Protein AF-0000000065938952 (afdb_homodimer)

InterPro domains:
  IPR002496 Phosphoribosyl-AMP cyclohydrolase domain [PF01502] (43-116)
  IPR026660 Phosphoribosyl-AMP cyclohydrolase [MF_01021] (17-120)
  IPR038019 Phosphoribosyl-AMP cyclohydrolase domain superfamily [G3DSA:3.10.20.810] (9-107)
  IPR038019 Phosphoribosyl-AMP cyclohydrolase domain superfamily [SSF141734] (21-124)

Secondary structure (DSSP, 8-state):
--SSPPP--HHHHHH-SB------TTS-EEEEEEETTT--EEEEEEE-HHHHHHHHHHSB-EEEETTTTEEEETTTTTS--EEEEEEEE-TTSSEEEEEEEE-S-SSTTS-S-S--EEEETTEEEESS---/--SSPPP--HHHHHH-SB------TTS-EEEEEEETTT--EEEEEEE-HHHHHHHHHHSB-EEEETTTTEEEETTTTTS--EEEEEEEE-TTSSEEEEEEEE-S-SSTTS-S-S--EEEETTEEEESS---

Organism: Hyphomonas neptunium (strain ATCC 15444) (NCBI:txid228405)

Radius of gyration: 17.46 Å; Cα contacts (8 Å, |Δi|>4): 623; chains: 2; bounding box: 46×44×43 Å

Sequence (262 aa):
MTPFPPPLSGSAQDETPELRPRFDENGLIAAIAQDAGTGEVLMLAWMNAEALQKTIETGRATYWSRSRGALWVKGETSGHTQEVIELRVDCDQDAVLLKVRQTGGACHTHRESCFYRRIEGGVLSFTGKADMTPFPPPLSGSAQDETPELRPRFDENGLIAAIAQDAGTGEVLMLAWMNAEALQKTIETGRATYWSRSRGALWVKGETSGHTQEVIELRVDCDQDAVLLKVRQTGGACHTHRESCFYRRIEGGVLSFTGKAD

Foldseek 3Di:
DQPADAFDDDQCLLDPPGQHADADPVQKAKEWEAAQPPRHTADIAIAHSVQVVCCVVPQWRWGADPVVRDIDGQCPPVVFTWGFPDKAAHRNRRYIYTHTHTRFARDPVRHNHPPQWDDDPPDTDGNDPDD/DQPADAFDDDQCLQDPPGQHADADPVQKAKEWEAAQPPRHTADIAIAHRVQVVCCVVPQWRWGADPVVRDIDGQCPPVVFTWGFPDKAAHRNRRYIYTHTHTDFARDPVRHNHPPQWDDDPPDTDGNDDDD

pLDDT: mean 95.34, std 9.74, range [28.83, 98.94]

Solvent-accessible surface area (backbone atoms only — not comparable to full-atom values): 13662 Å² total; per-residue (Å²): 132,67,96,51,56,76,54,69,60,71,68,58,34,51,64,47,47,59,52,28,60,38,53,46,100,85,44,36,26,45,34,37,36,23,34,60,86,80,36,47,65,26,47,76,48,36,20,30,60,66,23,50,50,47,22,64,73,69,34,39,45,32,27,37,36,78,93,77,70,37,80,38,53,48,25,73,84,81,64,31,28,32,39,47,77,43,43,27,31,28,43,72,24,50,37,34,39,34,28,19,52,68,35,72,29,65,20,95,86,57,37,63,31,24,54,43,27,32,55,57,80,63,36,41,44,69,68,64,78,75,127,130,67,96,51,56,76,54,69,60,72,70,57,34,53,65,47,48,58,52,28,60,38,52,48,98,85,45,35,26,46,33,36,36,26,35,60,85,82,36,48,64,25,48,76,50,35,20,31,60,67,23,49,51,48,21,64,73,69,34,38,45,33,27,38,36,78,91,76,70,38,80,39,54,48,25,73,85,81,62,30,28,33,40,47,78,44,42,25,31,27,44,74,24,48,36,34,39,34,28,20,52,67,35,73,30,66,20,95,86,56,36,63,32,25,52,42,26,34,54,56,80,63,36,42,44,69,69,65,80,77,124

Structure (mmCIF, N/CA/C/O backbone):
data_AF-0000000065938952-model_v1
#
loop_
_entity.id
_entity.type
_entity.pdbx_description
1 polymer 'Phosphoribosyl-AMP cyclohydrolase'
#
loop_
_atom_site.group_PDB
_atom_site.id
_atom_site.type_symbol
_atom_site.label_atom_id
_atom_site.label_alt_id
_atom_site.label_comp_id
_atom_site.label_asym_id
_atom_site.label_entity_id
_atom_site.label_seq_id
_atom_site.pdbx_PDB_ins_code
_atom_site.Cartn_x
_atom_site.Cartn_y
_atom_site.Cartn_z
_atom_site.occupancy
_atom_site.B_iso_or_equiv
_atom_site.auth_seq_id
_atom_site.auth_comp_id
_atom_site.auth_asym_id
_atom_site.auth_atom_id
_atom_site.pdbx_PDB_model_num
ATOM 1 N N . MET A 1 1 ? 5.105 -24.422 6.926 1 58.41 1 MET A N 1
ATOM 2 C CA . MET A 1 1 ? 6.348 -23.938 6.324 1 58.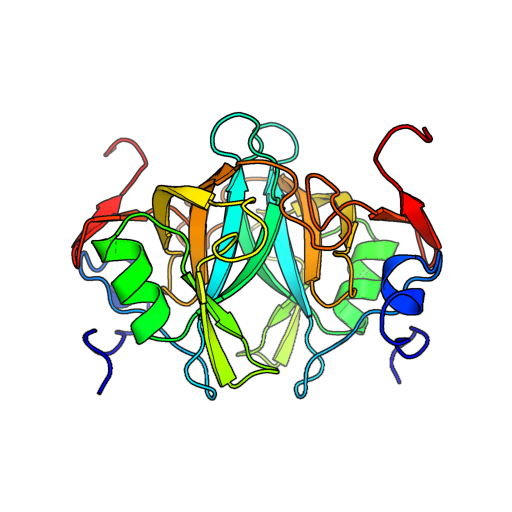41 1 MET A CA 1
ATOM 3 C C . MET A 1 1 ? 6.059 -23.109 5.082 1 58.41 1 MET A C 1
ATOM 5 O O . MET A 1 1 ? 5.105 -23.375 4.352 1 58.41 1 MET A O 1
ATOM 9 N N . THR A 1 2 ? 6.66 -21.828 4.988 1 71.19 2 THR A N 1
ATOM 10 C CA . THR A 1 2 ? 6.453 -21.031 3.783 1 71.19 2 THR A CA 1
ATOM 11 C C . THR A 1 2 ? 7.051 -21.719 2.564 1 71.19 2 THR A C 1
ATOM 13 O O . THR A 1 2 ? 8.102 -22.359 2.658 1 71.19 2 THR A O 1
ATOM 16 N N . PRO A 1 3 ? 6.344 -21.766 1.488 1 89.88 3 PRO A N 1
ATOM 17 C CA . PRO A 1 3 ? 6.875 -22.359 0.259 1 89.88 3 PRO A CA 1
ATOM 18 C C . PRO A 1 3 ? 8.008 -21.547 -0.352 1 89.88 3 PRO A C 1
ATOM 20 O O . PRO A 1 3 ? 8.57 -21.922 -1.382 1 89.88 3 PRO A O 1
ATOM 23 N N . PHE A 1 4 ? 8.453 -20.422 0.301 1 96.44 4 PHE A N 1
ATOM 24 C CA . PHE A 1 4 ? 9.453 -19.516 -0.252 1 96.44 4 PHE A CA 1
ATOM 25 C C . PHE A 1 4 ? 10.773 -19.641 0.505 1 96.44 4 PHE A C 1
ATOM 27 O O . PHE A 1 4 ? 10.773 -19.828 1.724 1 96.44 4 PHE A O 1
ATOM 34 N N . PRO A 1 5 ? 11.891 -19.531 -0.276 1 97.69 5 PRO A N 1
ATOM 35 C CA . PRO A 1 5 ? 13.156 -19.453 0.455 1 97.69 5 PRO A CA 1
ATOM 36 C C . PRO A 1 5 ? 13.242 -18.234 1.354 1 97.69 5 PRO A C 1
ATOM 38 O O . PRO A 1 5 ? 12.555 -17.234 1.116 1 97.69 5 PRO A O 1
ATOM 41 N N . PRO A 1 6 ? 14.055 -18.281 2.436 1 97.25 6 PRO A N 1
ATOM 42 C CA . PRO A 1 6 ? 14.164 -17.141 3.342 1 97.25 6 PRO A CA 1
ATOM 43 C C . PRO A 1 6 ? 14.797 -15.914 2.672 1 97.25 6 PRO A C 1
ATOM 45 O O . PRO A 1 6 ? 15.578 -16.062 1.73 1 97.25 6 PRO A O 1
ATOM 48 N N . PRO A 1 7 ? 14.453 -14.766 3.152 1 98.06 7 PRO A N 1
ATOM 49 C CA . PRO A 1 7 ? 15.031 -13.539 2.586 1 98.06 7 PRO A CA 1
ATOM 50 C C . PRO A 1 7 ? 16.547 -13.477 2.75 1 98.06 7 PRO A C 1
ATOM 52 O O . PRO A 1 7 ? 17.094 -14.047 3.697 1 98.06 7 PRO A O 1
ATOM 55 N N . LEU A 1 8 ? 17.109 -12.742 1.786 1 97.94 8 LEU A N 1
ATOM 56 C CA . LEU A 1 8 ? 18.5 -12.336 1.928 1 97.94 8 LEU A CA 1
ATOM 57 C C . LEU A 1 8 ? 18.594 -10.984 2.629 1 97.94 8 LEU A C 1
ATOM 59 O O . LEU A 1 8 ? 17.656 -10.555 3.299 1 97.94 8 LEU A O 1
ATOM 63 N N . SER A 1 9 ? 19.781 -10.367 2.541 1 94.81 9 SER A N 1
ATOM 64 C CA . SER A 1 9 ? 19.938 -9.07 3.182 1 94.81 9 SER A CA 1
ATOM 65 C C . SER A 1 9 ? 20.562 -8.055 2.227 1 94.81 9 SER A C 1
ATOM 67 O O . SER A 1 9 ? 21.266 -8.43 1.29 1 94.81 9 SER A O 1
ATOM 69 N N . GLY A 1 10 ? 20.203 -6.805 2.465 1 93.94 10 GLY A N 1
ATOM 70 C CA . GLY A 1 10 ? 20.844 -5.711 1.747 1 93.94 10 GLY A CA 1
ATOM 71 C C . GLY A 1 10 ? 20.656 -5.801 0.244 1 93.94 10 GLY A C 1
ATOM 72 O O . GLY A 1 10 ? 19.562 -6.102 -0.24 1 93.94 10 GLY A O 1
ATOM 73 N N . SER A 1 11 ? 21.734 -5.48 -0.416 1 96.12 11 SER A N 1
ATOM 74 C CA . SER A 1 11 ? 21.703 -5.379 -1.871 1 96.12 11 SER A CA 1
ATOM 75 C C . SER A 1 11 ? 21.438 -6.734 -2.514 1 96.12 11 SER A C 1
ATOM 77 O O . SER A 1 11 ? 20.891 -6.812 -3.609 1 96.12 11 SER A O 1
ATOM 79 N N . ALA A 1 12 ? 21.828 -7.855 -1.841 1 97.94 12 ALA A N 1
ATOM 80 C CA . ALA A 1 12 ? 21.531 -9.188 -2.367 1 97.94 12 ALA A CA 1
ATOM 81 C C . ALA A 1 12 ? 20.016 -9.406 -2.48 1 97.94 12 ALA A C 1
ATOM 83 O O . ALA A 1 12 ? 19.547 -10.016 -3.441 1 97.94 12 ALA A O 1
ATOM 84 N N . GLN A 1 13 ? 19.266 -8.938 -1.554 1 98.12 13 GLN A N 1
ATOM 85 C CA . GLN A 1 13 ? 17.812 -9.016 -1.565 1 98.12 13 GLN A CA 1
ATOM 86 C C . GLN A 1 13 ? 17.219 -8.133 -2.656 1 98.12 13 GLN A C 1
ATOM 88 O O . GLN A 1 13 ? 16.266 -8.523 -3.332 1 98.12 13 GLN A O 1
ATOM 93 N N . ASP A 1 14 ? 17.828 -6.953 -2.906 1 97.69 14 ASP A N 1
ATOM 94 C CA . ASP A 1 14 ? 17.344 -5.965 -3.871 1 97.69 14 ASP A 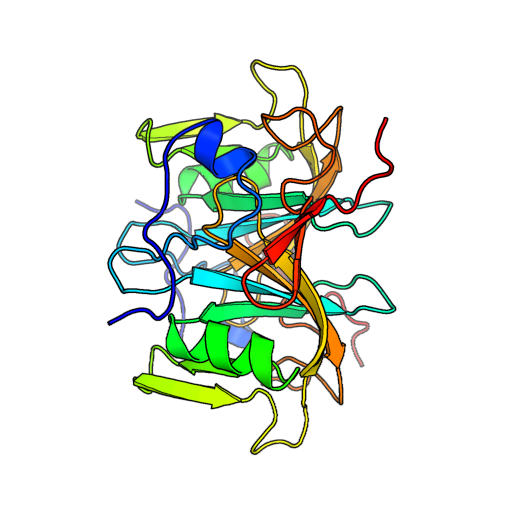CA 1
ATOM 95 C C . ASP A 1 14 ? 17.5 -6.48 -5.301 1 97.69 14 ASP A C 1
ATOM 97 O O . ASP A 1 14 ? 16.812 -6.004 -6.211 1 97.69 14 ASP A O 1
ATOM 101 N N . GLU A 1 15 ? 18.453 -7.457 -5.449 1 97.5 15 GLU A N 1
ATOM 102 C CA . GLU A 1 15 ? 18.844 -7.766 -6.82 1 97.5 15 GLU A CA 1
ATOM 103 C C . GLU A 1 15 ? 18.562 -9.227 -7.164 1 97.5 15 GLU A C 1
ATOM 105 O O . GLU A 1 15 ? 18.594 -9.609 -8.336 1 97.5 15 GLU A O 1
ATOM 110 N N . THR A 1 16 ? 18.312 -10.055 -6.125 1 97.94 16 THR A N 1
ATOM 111 C CA . THR A 1 16 ? 18.141 -11.477 -6.363 1 97.94 16 THR A CA 1
ATOM 112 C C . THR A 1 16 ? 17 -11.727 -7.348 1 97.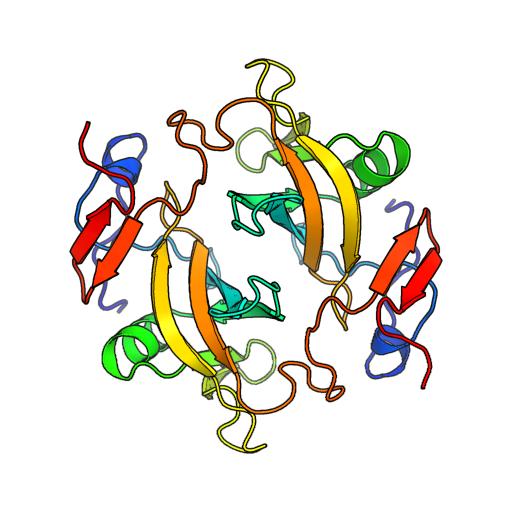94 16 THR A C 1
ATOM 114 O O . THR A 1 16 ? 15.969 -11.047 -7.297 1 97.94 16 THR A O 1
ATOM 117 N N . PRO A 1 17 ? 17.125 -12.719 -8.234 1 97.56 17 PRO A N 1
ATOM 118 C CA . PRO A 1 17 ? 16.047 -13.078 -9.148 1 97.56 17 PRO A CA 1
ATOM 119 C C . PRO A 1 17 ? 15.039 -14.039 -8.523 1 97.56 17 PRO A C 1
ATOM 121 O O . PRO A 1 17 ? 14.078 -14.445 -9.18 1 97.56 17 PRO A O 1
ATOM 124 N N . GLU A 1 18 ? 15.281 -14.391 -7.258 1 98.19 18 GLU A N 1
ATOM 125 C CA . GLU A 1 18 ? 14.398 -15.32 -6.57 1 98.19 18 GLU A CA 1
ATOM 126 C C . GLU A 1 18 ? 13.359 -14.586 -5.73 1 98.19 18 GLU A C 1
ATOM 128 O O . GLU A 1 18 ? 13.672 -13.578 -5.09 1 98.19 18 GLU A O 1
ATOM 133 N N . LEU A 1 19 ? 12.203 -15.094 -5.812 1 98.62 19 LEU A N 1
ATOM 134 C CA . LEU A 1 19 ? 11.18 -14.586 -4.902 1 98.62 19 LEU A CA 1
ATOM 135 C C . LEU A 1 19 ? 11.422 -15.078 -3.48 1 98.62 19 LEU A C 1
ATOM 137 O O . LEU A 1 19 ? 11.266 -16.266 -3.195 1 98.62 19 LEU A O 1
ATOM 141 N N . ARG A 1 20 ? 11.859 -14.172 -2.617 1 98.62 20 ARG A N 1
ATOM 142 C CA . ARG A 1 20 ? 12.164 -14.398 -1.209 1 98.62 20 ARG A CA 1
ATOM 143 C C . ARG A 1 20 ? 11.438 -13.398 -0.318 1 98.62 20 ARG A C 1
ATOM 145 O O . ARG A 1 20 ? 12.078 -12.586 0.354 1 98.62 20 ARG A O 1
ATOM 152 N N . PRO A 1 21 ? 10.125 -13.523 -0.296 1 98.69 21 PRO A N 1
ATOM 153 C CA . PRO A 1 21 ? 9.352 -12.484 0.395 1 98.69 21 PRO A CA 1
ATOM 154 C C . PRO A 1 21 ? 9.664 -12.406 1.887 1 98.69 21 PRO A C 1
ATOM 156 O O . PRO A 1 21 ? 9.906 -13.438 2.523 1 98.69 21 PRO A O 1
ATOM 159 N N . ARG A 1 22 ? 9.719 -11.203 2.348 1 98.19 22 ARG A N 1
ATOM 160 C CA . ARG A 1 22 ? 9.867 -10.938 3.775 1 98.19 22 ARG A CA 1
ATOM 161 C C . ARG A 1 22 ? 8.508 -10.734 4.438 1 98.19 22 ARG A C 1
ATOM 163 O O . ARG A 1 22 ? 7.879 -9.688 4.266 1 98.19 22 ARG A O 1
ATOM 170 N N . PHE A 1 23 ? 8.07 -11.734 5.168 1 97.94 23 PHE A N 1
ATOM 171 C CA . PHE A 1 23 ? 6.844 -11.625 5.953 1 97.94 23 PHE A CA 1
ATOM 172 C C . PHE A 1 23 ? 7.129 -11.023 7.32 1 97.94 23 PHE A C 1
ATOM 174 O O . PHE A 1 23 ? 8.203 -11.234 7.887 1 97.94 23 PHE A O 1
ATOM 181 N N . ASP A 1 24 ? 6.215 -10.234 7.832 1 95.62 24 ASP A N 1
ATOM 182 C CA . ASP A 1 24 ? 6.445 -9.594 9.117 1 95.62 24 ASP A CA 1
ATOM 183 C C . ASP A 1 24 ? 6.309 -10.594 10.266 1 95.62 24 ASP A C 1
ATOM 185 O O . ASP A 1 24 ? 6.238 -11.797 10.039 1 95.62 24 ASP A O 1
ATOM 189 N N . GLU A 1 25 ? 6.336 -10.086 11.508 1 93.62 25 GLU A N 1
ATOM 190 C CA . GLU A 1 25 ? 6.34 -10.938 12.695 1 93.62 25 GLU A CA 1
ATOM 191 C C . GLU A 1 25 ? 5.051 -11.75 12.797 1 93.62 25 GLU A C 1
ATOM 193 O O . GLU A 1 25 ? 5.016 -12.789 13.453 1 93.62 25 GLU A O 1
ATOM 198 N N . ASN A 1 26 ? 3.975 -11.297 12.086 1 94.56 26 ASN A N 1
ATOM 199 C CA . ASN A 1 26 ? 2.703 -12.008 12.094 1 94.56 26 ASN A CA 1
ATOM 200 C C . ASN A 1 26 ? 2.572 -12.93 10.883 1 94.56 26 ASN A C 1
ATOM 202 O O . ASN A 1 26 ? 1.512 -13.516 10.656 1 94.56 26 ASN A O 1
ATOM 206 N N . GLY A 1 27 ? 3.652 -13.023 10.07 1 96.75 27 GLY A N 1
ATOM 207 C CA . GLY A 1 27 ? 3.629 -13.867 8.883 1 96.75 27 GLY A CA 1
ATOM 208 C C . GLY A 1 27 ? 2.891 -13.227 7.719 1 96.75 27 GLY A C 1
ATOM 209 O O . GLY A 1 27 ? 2.354 -13.938 6.859 1 96.75 27 GLY A O 1
ATOM 210 N N . LEU A 1 28 ? 2.863 -11.891 7.75 1 97.94 28 LEU A N 1
ATOM 211 C CA . LEU A 1 28 ? 2.051 -11.227 6.734 1 97.94 28 LEU A CA 1
ATOM 212 C C . LEU A 1 28 ? 2.906 -10.305 5.875 1 97.94 28 LEU A C 1
ATOM 214 O O . LEU A 1 28 ? 3.961 -9.844 6.312 1 97.94 28 LEU A O 1
ATOM 218 N N . ILE A 1 29 ? 2.512 -10.094 4.66 1 98.56 29 ILE A N 1
ATOM 219 C CA . ILE A 1 29 ? 3.104 -9.141 3.727 1 98.56 29 ILE A CA 1
ATOM 220 C C . ILE A 1 29 ? 2.021 -8.211 3.188 1 98.56 29 ILE A C 1
ATOM 222 O O . ILE A 1 29 ? 0.897 -8.641 2.92 1 98.56 29 ILE A O 1
ATOM 226 N N . ALA A 1 30 ? 2.332 -6.914 3.076 1 98.75 30 ALA A N 1
ATOM 227 C CA . ALA A 1 30 ? 1.384 -5.941 2.545 1 98.75 30 ALA A CA 1
ATOM 228 C C . ALA A 1 30 ? 1.171 -6.145 1.047 1 98.75 30 ALA A C 1
ATOM 230 O O . ALA A 1 30 ? 2.125 -6.395 0.307 1 98.75 30 ALA A O 1
ATOM 231 N N . ALA A 1 31 ? -0.067 -6.078 0.621 1 98.94 31 ALA A N 1
ATOM 232 C CA . ALA A 1 31 ? -0.433 -6.199 -0.788 1 98.94 31 ALA A CA 1
ATOM 233 C C . ALA A 1 31 ? -1.261 -5 -1.243 1 98.94 31 ALA A C 1
ATOM 235 O O . ALA A 1 31 ? -2.318 -4.715 -0.676 1 98.94 31 ALA A O 1
ATOM 236 N N . ILE A 1 32 ? -0.743 -4.301 -2.195 1 98.94 32 ILE A N 1
ATOM 237 C CA . ILE A 1 32 ? -1.438 -3.168 -2.797 1 98.94 32 ILE A CA 1
ATOM 238 C C . ILE A 1 32 ? -2.127 -3.609 -4.086 1 98.94 32 ILE A C 1
ATOM 240 O O . ILE A 1 32 ? -1.495 -4.199 -4.965 1 98.94 32 ILE A O 1
ATOM 244 N N . ALA A 1 33 ? -3.4 -3.391 -4.199 1 98.94 33 ALA A N 1
ATOM 245 C CA . ALA A 1 33 ? -4.105 -3.627 -5.457 1 98.94 33 ALA A CA 1
ATOM 246 C C . ALA A 1 33 ? -4.305 -2.324 -6.23 1 98.94 33 ALA A C 1
ATOM 248 O O . ALA A 1 33 ? -4.809 -1.342 -5.68 1 98.94 33 ALA A O 1
ATOM 249 N N . GLN A 1 34 ? -3.93 -2.312 -7.395 1 98.94 34 GLN A N 1
ATOM 250 C CA . GLN A 1 34 ? -4.059 -1.187 -8.312 1 98.94 34 GLN A CA 1
ATOM 251 C C . GLN A 1 34 ? -4.777 -1.602 -9.594 1 98.94 34 GLN A C 1
ATOM 253 O O . GLN A 1 34 ? -4.492 -2.66 -10.156 1 98.94 34 GLN A O 1
ATOM 258 N N . ASP A 1 35 ? -5.668 -0.75 -10.023 1 98.81 35 ASP A N 1
ATOM 259 C CA . ASP A 1 35 ? -6.348 -1.029 -11.281 1 98.81 35 ASP A CA 1
ATOM 260 C C . ASP A 1 35 ? -5.371 -0.994 -12.453 1 98.81 35 ASP A C 1
ATOM 262 O O . ASP A 1 35 ? -4.656 -0.007 -12.641 1 98.81 35 ASP A O 1
ATOM 266 N N . ALA A 1 36 ? -5.414 -2.043 -13.234 1 98.44 36 ALA A N 1
ATOM 267 C CA . ALA A 1 36 ? -4.445 -2.178 -14.32 1 98.44 36 ALA A CA 1
ATOM 268 C C . ALA A 1 36 ? -4.727 -1.177 -15.438 1 98.44 36 ALA A C 1
ATOM 270 O O . ALA A 1 36 ? -3.811 -0.756 -16.141 1 98.44 36 ALA A O 1
ATOM 271 N N . GLY A 1 37 ? -5.875 -0.803 -15.633 1 97.5 37 GLY A N 1
ATOM 272 C CA . GLY A 1 37 ? -6.254 0.102 -16.703 1 97.5 37 GLY A CA 1
ATOM 273 C C . GLY A 1 37 ? -6.117 1.565 -16.328 1 97.5 37 GLY A C 1
ATOM 274 O O . GLY A 1 37 ? -5.422 2.324 -17.016 1 97.5 37 GLY A O 1
ATOM 275 N N . THR A 1 38 ? -6.629 1.981 -15.172 1 97.31 38 THR A N 1
ATOM 276 C CA . THR A 1 38 ? -6.734 3.391 -14.812 1 97.31 38 THR A CA 1
ATOM 277 C C . THR A 1 38 ? -5.539 3.824 -13.969 1 97.31 38 THR A C 1
ATOM 279 O O . THR A 1 38 ? -5.25 5.016 -13.859 1 97.31 38 THR A O 1
ATOM 282 N N . GLY A 1 39 ? -4.875 2.873 -13.25 1 98.31 39 GLY A N 1
ATOM 283 C CA . GLY A 1 39 ? -3.797 3.201 -12.328 1 98.31 39 GLY A CA 1
ATOM 284 C C . GLY A 1 39 ? -4.285 3.609 -10.953 1 98.31 39 GLY A C 1
ATOM 285 O O . GLY A 1 39 ? -3.488 3.977 -10.094 1 98.31 39 GLY A O 1
ATOM 286 N N . GLU A 1 40 ? -5.578 3.516 -10.75 1 98.19 40 GLU A N 1
ATOM 287 C CA . GLU A 1 40 ? -6.121 3.855 -9.438 1 98.19 40 GLU A CA 1
ATOM 288 C C . GLU A 1 40 ? -5.723 2.82 -8.391 1 98.19 40 GLU A C 1
ATOM 290 O O . GLU A 1 40 ? -5.805 1.615 -8.633 1 98.19 40 GLU A O 1
ATOM 295 N N . VAL A 1 41 ? -5.168 3.303 -7.273 1 98.88 41 VAL A N 1
ATOM 296 C CA . VAL A 1 41 ? -4.957 2.393 -6.152 1 98.88 41 VAL A CA 1
ATOM 297 C C . VAL A 1 41 ? -6.301 2.041 -5.512 1 98.88 41 VAL A C 1
ATOM 299 O O . VAL A 1 41 ? -7.051 2.928 -5.102 1 98.88 41 VAL A O 1
ATOM 302 N N . LEU A 1 42 ? -6.566 0.764 -5.375 1 98.88 42 LEU A N 1
ATOM 303 C CA . LEU A 1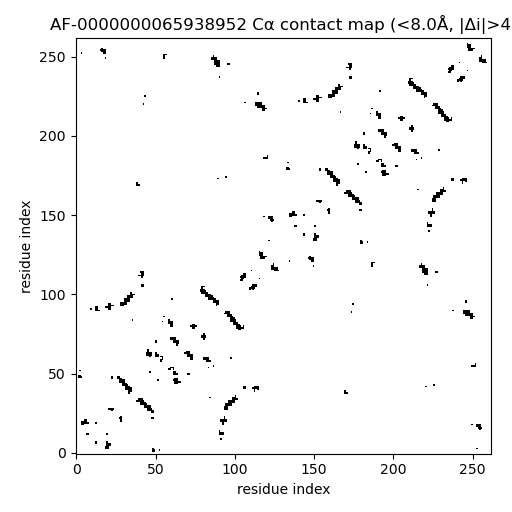 42 ? -7.898 0.307 -4.984 1 98.88 42 LEU A CA 1
ATOM 304 C C . LEU A 1 42 ? -7.945 -0.027 -3.498 1 98.88 42 LEU A C 1
ATOM 306 O O . LEU A 1 42 ? -8.898 0.338 -2.805 1 98.88 42 LEU A O 1
ATOM 310 N N . MET A 1 43 ? -6.961 -0.771 -2.965 1 98.56 43 MET A N 1
ATOM 311 C CA . MET A 1 43 ? -6.996 -1.192 -1.567 1 98.56 43 MET A CA 1
ATOM 312 C C . MET A 1 43 ? -5.625 -1.664 -1.104 1 98.56 43 MET A C 1
ATOM 314 O O . MET A 1 43 ? -4.734 -1.896 -1.926 1 98.56 43 MET A O 1
ATOM 318 N N . LEU A 1 44 ? -5.395 -1.615 0.118 1 98.81 44 LEU A N 1
ATOM 319 C CA . LEU A 1 44 ? -4.316 -2.309 0.81 1 98.81 44 LEU A CA 1
ATOM 320 C C . LEU A 1 44 ? -4.863 -3.436 1.682 1 98.81 44 LEU A C 1
ATOM 322 O O . LEU A 1 44 ? -5.832 -3.24 2.416 1 98.81 44 LEU A O 1
ATOM 326 N N . ALA A 1 45 ? -4.297 -4.578 1.52 1 98.38 45 ALA A N 1
ATOM 327 C CA . ALA A 1 45 ? -4.645 -5.746 2.324 1 98.38 45 ALA A CA 1
ATOM 328 C C . ALA A 1 45 ? -3.404 -6.574 2.658 1 98.38 45 ALA A C 1
ATOM 330 O O . ALA A 1 45 ? -2.275 -6.094 2.512 1 98.38 45 ALA A O 1
ATOM 331 N N . TRP A 1 46 ? -3.641 -7.742 3.238 1 98.56 46 TRP A N 1
ATOM 332 C CA . TRP A 1 46 ? -2.535 -8.555 3.74 1 98.56 46 TRP A CA 1
ATOM 333 C C . TRP A 1 46 ? -2.578 -9.961 3.145 1 98.56 46 TRP A C 1
ATOM 335 O O . TRP A 1 46 ? -3.656 -10.492 2.875 1 98.56 46 TRP A O 1
ATOM 345 N N . MET A 1 47 ? -1.403 -10.445 2.984 1 98.75 47 MET A N 1
ATOM 346 C CA . MET A 1 47 ? -1.262 -11.836 2.561 1 98.75 47 MET A CA 1
ATOM 347 C C . MET A 1 47 ? -0.327 -12.602 3.494 1 98.75 47 MET A C 1
ATOM 349 O O . MET A 1 47 ? 0.691 -12.062 3.934 1 98.75 47 MET A O 1
ATOM 353 N N . ASN A 1 48 ? -0.706 -13.82 3.855 1 98.31 48 ASN A N 1
ATOM 354 C CA . ASN A 1 48 ? 0.315 -14.742 4.336 1 98.31 48 ASN A CA 1
ATOM 355 C C . ASN A 1 48 ? 0.966 -15.508 3.186 1 98.31 48 ASN A C 1
ATOM 357 O O . ASN A 1 48 ? 0.671 -15.25 2.018 1 98.31 48 ASN A O 1
ATOM 361 N N . ALA A 1 49 ? 1.854 -16.406 3.543 1 98.25 49 ALA A N 1
ATOM 362 C CA . ALA A 1 49 ? 2.598 -17.141 2.52 1 98.25 49 ALA A CA 1
ATOM 363 C C . ALA A 1 49 ? 1.655 -17.922 1.606 1 98.25 49 ALA A C 1
ATOM 365 O O . ALA A 1 49 ? 1.835 -17.938 0.387 1 98.25 49 ALA A O 1
ATOM 366 N N . GLU A 1 50 ? 0.666 -18.516 2.156 1 98.19 50 GLU A N 1
ATOM 367 C CA . GLU A 1 50 ? -0.281 -19.312 1.379 1 98.19 50 GLU A CA 1
ATOM 368 C C . GLU A 1 50 ? -1.089 -18.422 0.43 1 98.19 50 GLU A C 1
ATOM 370 O O . GLU A 1 50 ? -1.313 -18.797 -0.726 1 98.19 50 GLU A O 1
ATOM 375 N N . ALA A 1 51 ? -1.542 -17.297 0.897 1 98.69 51 ALA A N 1
ATOM 376 C CA . ALA A 1 51 ? -2.312 -16.375 0.072 1 98.69 51 ALA A CA 1
ATOM 377 C C . ALA A 1 51 ? -1.493 -15.891 -1.123 1 98.69 51 ALA A C 1
ATOM 379 O O . ALA A 1 51 ? -2 -15.828 -2.244 1 98.69 51 ALA A O 1
ATOM 380 N N . LEU A 1 52 ? -0.221 -15.555 -0.88 1 98.75 52 LEU A N 1
ATOM 381 C CA . LEU A 1 52 ? 0.656 -15.109 -1.955 1 98.75 52 LEU A CA 1
ATOM 382 C C . LEU A 1 52 ? 0.873 -16.219 -2.979 1 98.75 52 LEU A C 1
ATOM 384 O O . LEU A 1 52 ? 0.77 -15.984 -4.184 1 98.75 52 LEU A O 1
ATOM 388 N N . GLN A 1 53 ? 1.106 -17.391 -2.484 1 98.38 53 GLN A N 1
ATOM 389 C CA . GLN A 1 53 ? 1.304 -18.531 -3.375 1 98.38 53 GLN A CA 1
ATOM 390 C C . GLN A 1 53 ? 0.062 -18.781 -4.227 1 98.38 53 GLN A C 1
ATOM 392 O O . GLN A 1 53 ? 0.165 -18.984 -5.438 1 98.38 53 GLN A O 1
ATOM 397 N N . LYS A 1 54 ? -1.07 -18.781 -3.607 1 98.25 54 LYS A N 1
ATOM 398 C CA . LYS A 1 54 ? -2.32 -19 -4.324 1 98.25 54 LYS A CA 1
ATOM 399 C C . LYS A 1 54 ? -2.561 -17.922 -5.375 1 98.25 54 LYS A C 1
ATOM 401 O O . LYS A 1 54 ? -3.031 -18.219 -6.477 1 98.25 54 LYS A O 1
ATOM 406 N N . THR A 1 55 ? -2.309 -16.672 -5.039 1 98.69 55 THR A N 1
ATOM 407 C CA . THR A 1 55 ? -2.455 -15.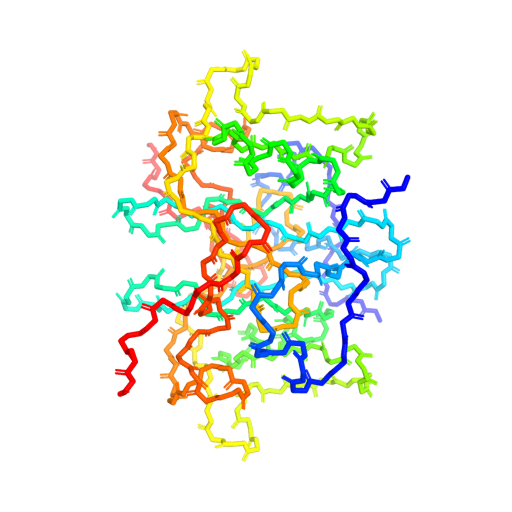57 -5.984 1 98.69 55 THR A CA 1
ATOM 408 C C . THR A 1 55 ? -1.568 -15.789 -7.207 1 98.69 55 THR A C 1
ATOM 410 O O . THR A 1 55 ? -2.012 -15.602 -8.344 1 98.69 55 THR A O 1
ATOM 413 N N . ILE A 1 56 ? -0.329 -16.219 -6.926 1 98.5 56 ILE A N 1
ATOM 414 C CA . ILE A 1 56 ? 0.627 -16.453 -8 1 98.5 56 ILE A CA 1
ATOM 415 C C . ILE A 1 56 ? 0.126 -17.594 -8.898 1 98.5 56 ILE A C 1
ATOM 417 O O . ILE A 1 56 ? 0.183 -17.484 -10.125 1 98.5 56 ILE A O 1
ATOM 421 N N . GLU A 1 57 ? -0.447 -18.578 -8.336 1 97.81 57 GLU A N 1
ATOM 422 C CA . GLU A 1 57 ? -0.815 -19.797 -9.055 1 97.81 57 GLU A CA 1
ATOM 423 C C . GLU A 1 57 ? -2.111 -19.594 -9.836 1 97.81 57 GLU A C 1
ATOM 425 O O . GLU A 1 57 ? -2.256 -20.109 -10.945 1 97.81 57 GLU A O 1
ATOM 430 N N . THR A 1 58 ? -3.043 -18.844 -9.273 1 98 58 THR A N 1
ATOM 431 C CA . THR A 1 58 ? -4.395 -18.844 -9.82 1 98 58 THR A CA 1
ATOM 432 C C . THR A 1 58 ? -4.66 -17.578 -10.633 1 98 58 THR A C 1
ATOM 434 O O . THR A 1 58 ? -5.59 -17.547 -11.438 1 98 58 THR A O 1
ATOM 437 N N . GLY A 1 59 ? -3.889 -16.547 -10.305 1 98.31 59 GLY A N 1
ATOM 438 C CA . GLY A 1 59 ? -4.168 -15.258 -10.93 1 98.31 59 GLY A CA 1
ATOM 439 C C . GLY A 1 59 ? -5.387 -14.562 -10.352 1 98.31 59 GLY A C 1
ATOM 440 O O . GLY A 1 59 ? -5.945 -13.656 -10.969 1 98.31 59 GLY A O 1
ATOM 441 N N . ARG A 1 60 ? -5.859 -15.062 -9.227 1 98.56 60 ARG A N 1
ATOM 442 C CA . ARG A 1 60 ? -6.941 -14.43 -8.477 1 98.56 60 ARG A CA 1
ATOM 443 C C . ARG A 1 60 ? -6.434 -13.859 -7.16 1 98.56 60 ARG A C 1
ATOM 445 O O . ARG A 1 60 ? -5.812 -14.562 -6.363 1 98.56 60 ARG A O 1
ATOM 452 N N . ALA A 1 61 ? -6.73 -12.57 -7 1 98.88 61 ALA A N 1
ATOM 453 C CA . ALA A 1 61 ? -6.23 -11.961 -5.773 1 98.88 61 ALA A CA 1
ATOM 454 C C . ALA A 1 61 ? -6.781 -12.672 -4.539 1 98.88 61 ALA A C 1
ATOM 456 O O . ALA A 1 61 ? -8 -12.742 -4.348 1 98.88 61 ALA A O 1
ATOM 457 N N . THR A 1 62 ? -5.938 -13.234 -3.75 1 98.75 62 THR A N 1
ATOM 458 C CA . THR A 1 62 ? -6.246 -13.922 -2.502 1 98.75 62 THR A CA 1
ATOM 459 C C . THR A 1 62 ? -5.559 -13.242 -1.323 1 98.75 62 THR A C 1
ATOM 461 O O . THR A 1 62 ? -4.352 -12.992 -1.362 1 98.75 62 THR A O 1
ATOM 464 N N . TYR A 1 63 ? -6.32 -12.922 -0.312 1 98.69 63 TYR A N 1
ATOM 465 C CA . TYR A 1 63 ? -5.789 -12.211 0.842 1 98.69 63 TYR A CA 1
ATOM 466 C C . TYR A 1 63 ? -5.961 -13.031 2.117 1 98.69 63 TYR A C 1
ATOM 468 O O . TYR A 1 63 ? -6.578 -14.094 2.098 1 98.69 63 TYR A O 1
ATOM 476 N N . TRP A 1 64 ? -5.297 -12.625 3.139 1 98.31 64 TRP A N 1
ATOM 477 C CA . TRP A 1 64 ? -5.473 -13.148 4.488 1 98.31 64 TRP A CA 1
ATOM 478 C C . TRP A 1 64 ? -6.316 -12.203 5.336 1 98.31 64 TRP A C 1
ATOM 480 O O . TRP A 1 64 ? -5.961 -11.031 5.512 1 98.31 64 TRP A O 1
ATOM 490 N N . SER A 1 65 ? -7.469 -12.711 5.742 1 96 65 SER A N 1
ATOM 491 C CA . SER A 1 65 ? -8.289 -11.945 6.672 1 96 65 SER A CA 1
ATOM 492 C C . SER A 1 65 ? -7.773 -12.078 8.102 1 96 65 SER A C 1
ATOM 494 O O . SER A 1 65 ? -7.875 -13.141 8.711 1 96 65 SER A O 1
ATOM 496 N N . ARG A 1 66 ? -7.273 -11.008 8.516 1 91.81 66 ARG A N 1
ATOM 497 C CA . ARG A 1 66 ? -6.719 -11.023 9.867 1 91.81 66 ARG A CA 1
ATOM 498 C C . ARG A 1 66 ? -7.816 -11.211 10.906 1 91.81 66 ARG A C 1
ATOM 500 O O . ARG A 1 66 ? -7.613 -11.898 11.914 1 91.81 66 ARG A O 1
ATOM 507 N N . SER A 1 67 ? -9.016 -10.586 10.75 1 90.31 67 SER A N 1
ATOM 508 C CA . SER A 1 67 ? -10.133 -10.688 11.688 1 90.31 67 SER A CA 1
ATOM 509 C C . SER A 1 67 ? -10.727 -12.086 11.688 1 90.31 67 SER A C 1
ATOM 511 O O . SER A 1 67 ? -11.094 -12.617 12.742 1 90.31 67 SER A O 1
ATOM 513 N N . ARG A 1 68 ? -10.773 -12.75 10.523 1 92.81 68 ARG A N 1
ATOM 514 C CA . ARG A 1 68 ? -11.398 -14.062 10.398 1 92.81 68 ARG A CA 1
ATOM 515 C C . ARG A 1 68 ? -10.367 -15.18 10.523 1 92.81 68 ARG A C 1
ATOM 517 O O . ARG A 1 68 ? -10.719 -16.344 10.734 1 92.81 68 ARG A O 1
ATOM 524 N N . GLY A 1 69 ? -9.086 -14.836 10.312 1 94.81 69 GLY A N 1
ATOM 525 C CA . GLY A 1 69 ? -8.047 -15.852 10.336 1 94.81 69 GLY A CA 1
ATOM 526 C C . GLY A 1 69 ? -8.188 -16.859 9.219 1 94.81 69 GLY A C 1
ATOM 527 O O . GLY A 1 69 ? -8.094 -18.078 9.453 1 94.81 69 GLY A O 1
ATOM 528 N N . ALA A 1 70 ? -8.453 -16.328 8.062 1 96.69 70 ALA A N 1
ATOM 529 C CA . ALA A 1 70 ? -8.719 -17.234 6.949 1 96.69 70 ALA A CA 1
ATOM 530 C C . ALA A 1 70 ? -8.312 -16.609 5.617 1 96.69 70 ALA A C 1
ATOM 532 O O . ALA A 1 70 ? -8.234 -15.383 5.504 1 96.69 70 ALA A O 1
ATOM 533 N N . LEU A 1 71 ? -7.992 -17.516 4.676 1 97.19 71 LEU A N 1
ATOM 534 C CA . LEU A 1 71 ? -7.812 -17.062 3.301 1 97.19 71 LEU A CA 1
ATOM 535 C C . LEU A 1 71 ? -9.102 -16.469 2.748 1 97.19 71 LEU A C 1
ATOM 537 O O . LEU A 1 71 ? -10.195 -16.953 3.047 1 97.19 71 LEU A O 1
ATOM 541 N N . TRP A 1 72 ? -8.906 -15.516 1.976 1 96.5 72 TRP A N 1
ATOM 542 C CA . TRP A 1 72 ? -10.016 -14.781 1.385 1 96.5 72 TRP A CA 1
ATOM 543 C C . TRP A 1 72 ? -9.727 -14.43 -0.069 1 96.5 72 TRP A C 1
ATOM 545 O O . TRP A 1 72 ? -8.891 -13.562 -0.348 1 96.5 72 TRP A O 1
ATOM 555 N N . VAL A 1 73 ? -10.438 -15.094 -1.026 1 96.94 73 VAL A N 1
ATOM 556 C CA . VAL A 1 73 ? -10.375 -14.703 -2.432 1 96.94 73 VAL A CA 1
ATOM 557 C C . VAL A 1 73 ? -11.289 -13.508 -2.682 1 96.94 73 VAL A C 1
ATOM 559 O O . VAL A 1 73 ? -12.508 -13.602 -2.496 1 96.94 73 VAL A O 1
ATOM 562 N N . LYS A 1 74 ? -10.711 -12.383 -3.076 1 97.19 74 LYS A N 1
ATOM 563 C CA . LYS A 1 74 ? -11.484 -11.156 -3.248 1 97.19 74 LYS A CA 1
ATOM 564 C C . LYS A 1 74 ? -12.648 -11.375 -4.207 1 97.19 74 LYS A C 1
ATOM 566 O O . LYS A 1 74 ? -12.453 -11.773 -5.355 1 97.19 74 LYS A O 1
ATOM 571 N N . GLY A 1 75 ? -13.82 -11.102 -3.701 1 95.69 75 GLY A N 1
ATOM 572 C CA . GLY A 1 75 ? -15.008 -11.117 -4.539 1 95.69 75 GLY A CA 1
ATOM 573 C C . GLY A 1 75 ? -15.602 -12.5 -4.715 1 95.69 75 GLY A C 1
ATOM 574 O O . GLY A 1 75 ? -16.531 -12.688 -5.492 1 95.69 75 GLY A O 1
ATOM 575 N N . GLU A 1 76 ? -15.078 -13.523 -4.027 1 93.06 76 GLU A N 1
ATOM 576 C CA . GLU A 1 76 ? -15.617 -14.875 -4.176 1 93.06 76 GLU A CA 1
ATOM 577 C C . GLU A 1 76 ? -17.094 -14.938 -3.781 1 93.06 76 GLU A C 1
ATOM 579 O O . GLU A 1 76 ? -17.875 -15.633 -4.418 1 93.06 76 GLU A O 1
ATOM 584 N N . THR A 1 77 ? -17.469 -14.188 -2.756 1 91.75 77 THR A N 1
ATOM 585 C CA . THR A 1 77 ? -18.844 -14.172 -2.273 1 91.75 77 THR A CA 1
ATOM 586 C C . THR A 1 77 ? -19.625 -13.039 -2.932 1 91.75 77 THR A C 1
ATOM 588 O O . THR A 1 77 ? -20.75 -13.25 -3.398 1 91.75 77 THR A O 1
ATOM 591 N N . SER A 1 78 ? -19.125 -11.891 -3.061 1 92.94 78 SER A N 1
ATOM 592 C CA . SER A 1 78 ? -19.828 -10.688 -3.518 1 92.94 78 SER A CA 1
ATOM 593 C C . SER A 1 78 ? -19.859 -10.617 -5.039 1 92.94 78 SER A C 1
ATOM 595 O O . SER A 1 78 ? -20.625 -9.844 -5.613 1 92.94 78 SER A O 1
ATOM 597 N N . GLY A 1 79 ? -18.984 -11.414 -5.746 1 96.06 79 GLY A N 1
ATOM 598 C CA . GLY A 1 79 ? -18.844 -11.297 -7.191 1 96.06 79 GLY A CA 1
ATOM 599 C C . GLY A 1 79 ? -17.891 -10.195 -7.613 1 96.06 79 GLY A C 1
ATOM 600 O O . GLY A 1 79 ? -17.578 -10.062 -8.797 1 96.06 79 GLY A O 1
ATOM 601 N N . HIS A 1 80 ? -17.391 -9.32 -6.73 1 97.5 80 HIS A N 1
ATOM 602 C CA . HIS A 1 80 ? -16.484 -8.219 -7.043 1 97.5 80 HIS A CA 1
ATOM 603 C C . HIS A 1 80 ? -15.031 -8.695 -7.066 1 97.5 80 HIS A C 1
ATOM 605 O O . HIS A 1 80 ? -14.227 -8.281 -6.23 1 97.5 80 HIS A O 1
ATOM 611 N N . THR A 1 81 ? -14.625 -9.461 -8.023 1 98.31 81 THR A N 1
ATOM 612 C CA . THR A 1 81 ? -13.367 -10.203 -8.078 1 98.31 81 THR A CA 1
ATOM 613 C C . THR A 1 81 ? -12.242 -9.32 -8.609 1 98.31 81 THR A C 1
ATOM 615 O O . THR A 1 81 ? -12.492 -8.266 -9.203 1 98.31 81 THR A O 1
ATOM 618 N N . GLN A 1 82 ? -11.055 -9.766 -8.32 1 98.81 82 GLN A N 1
ATOM 619 C CA . GLN A 1 82 ? -9.836 -9.156 -8.844 1 98.81 82 GLN A CA 1
ATOM 620 C C . GLN A 1 82 ? -9.008 -10.172 -9.617 1 98.81 82 GLN A C 1
ATOM 622 O O . GLN A 1 82 ? -8.43 -11.094 -9.031 1 98.81 82 GLN A O 1
ATOM 627 N N . GLU A 1 83 ? -9.023 -9.992 -10.891 1 98.81 83 GLU A N 1
ATOM 628 C CA . GLU A 1 83 ? -8.117 -10.766 -11.734 1 98.81 83 GLU A CA 1
ATOM 629 C C . GLU A 1 83 ? -6.734 -10.117 -11.797 1 98.81 83 GLU A C 1
ATOM 631 O O . GLU A 1 83 ? -6.605 -8.953 -12.188 1 98.81 83 GLU A O 1
ATOM 636 N N . VAL A 1 84 ? -5.691 -10.875 -11.5 1 98.81 84 VAL A N 1
ATOM 637 C CA . VAL A 1 84 ? -4.344 -10.32 -11.469 1 98.81 84 VAL A CA 1
ATOM 638 C C . VAL A 1 84 ? -3.748 -10.328 -12.875 1 98.81 84 VAL A C 1
ATOM 640 O O . VAL 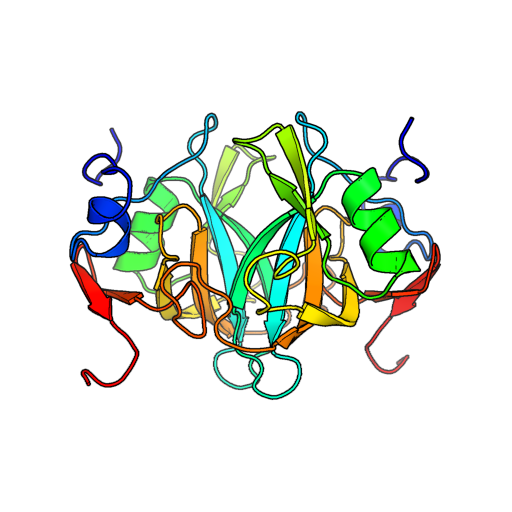A 1 84 ? -3.619 -11.383 -13.5 1 98.81 84 VAL A O 1
ATOM 643 N N . ILE A 1 85 ? -3.383 -9.18 -13.336 1 98.69 85 ILE A N 1
ATOM 644 C CA . ILE A 1 85 ? -2.781 -9.016 -14.656 1 98.69 85 ILE A CA 1
ATOM 645 C C . ILE A 1 85 ? -1.259 -9.047 -14.539 1 98.69 85 ILE A C 1
ATOM 647 O O . ILE A 1 85 ? -0.571 -9.578 -15.414 1 98.69 85 ILE A O 1
ATOM 651 N N . GLU A 1 86 ? -0.771 -8.438 -13.453 1 98.56 86 GLU A N 1
ATOM 652 C CA . GLU A 1 86 ? 0.656 -8.367 -13.148 1 98.56 86 GLU A CA 1
ATOM 653 C C . GLU A 1 86 ? 0.899 -8.312 -11.648 1 98.56 86 GLU A C 1
ATOM 655 O O . GLU A 1 86 ? 0.133 -7.691 -10.906 1 98.56 86 GLU A O 1
ATOM 660 N N . LEU A 1 87 ? 1.91 -9.016 -11.227 1 98.75 87 LEU A N 1
ATOM 661 C CA . LEU A 1 87 ? 2.334 -9.023 -9.828 1 98.75 87 LEU A CA 1
ATOM 662 C C . LEU A 1 87 ? 3.771 -8.539 -9.695 1 98.75 87 LEU A C 1
ATOM 664 O O . LEU A 1 87 ? 4.66 -9.008 -10.406 1 98.75 87 LEU A O 1
ATOM 668 N N . ARG A 1 88 ? 3.992 -7.543 -8.805 1 98.81 88 ARG A N 1
ATOM 669 C CA . ARG A 1 88 ? 5.332 -7.012 -8.57 1 98.81 88 ARG A CA 1
ATOM 670 C C . ARG A 1 88 ? 5.699 -7.09 -7.09 1 98.81 88 ARG A C 1
ATOM 672 O O . ARG A 1 88 ? 4.824 -7.273 -6.238 1 98.81 88 ARG A O 1
ATOM 679 N N . VAL A 1 89 ? 6.973 -6.961 -6.82 1 98.88 89 VAL A N 1
ATOM 680 C CA . VAL A 1 89 ? 7.488 -6.961 -5.457 1 98.88 89 VAL A CA 1
ATOM 681 C C . VAL A 1 89 ? 8.5 -5.824 -5.285 1 98.88 89 VAL A C 1
ATOM 683 O O . VAL A 1 89 ? 9.195 -5.461 -6.234 1 98.88 89 VAL A O 1
ATOM 686 N N . ASP A 1 90 ? 8.516 -5.258 -4.098 1 98.69 90 ASP A N 1
ATOM 687 C CA . ASP A 1 90 ? 9.375 -4.094 -3.92 1 98.69 90 ASP A CA 1
ATOM 688 C C . ASP A 1 90 ? 10.82 -4.512 -3.637 1 98.69 90 ASP A C 1
ATOM 690 O O . ASP A 1 90 ? 11.141 -5.703 -3.646 1 98.69 90 ASP A O 1
ATOM 694 N N . CYS A 1 91 ? 11.719 -3.607 -3.449 1 98.06 91 CYS A N 1
ATOM 695 C CA . CYS A 1 91 ? 13.164 -3.783 -3.418 1 98.06 91 CYS A CA 1
ATOM 696 C C . CYS A 1 91 ? 13.562 -4.836 -2.389 1 98.06 91 CYS A C 1
ATOM 698 O O . CYS A 1 91 ? 14.227 -5.82 -2.727 1 98.06 91 CYS A O 1
ATOM 700 N N . ASP A 1 92 ? 13.047 -4.707 -1.143 1 97.69 92 ASP A N 1
ATOM 701 C CA . ASP A 1 92 ? 13.445 -5.66 -0.112 1 97.69 92 ASP A CA 1
ATOM 702 C C . ASP A 1 92 ? 12.398 -6.762 0.051 1 97.69 92 ASP A C 1
ATOM 704 O O . ASP A 1 92 ? 12.477 -7.57 0.978 1 97.69 92 ASP A O 1
ATOM 708 N N . GLN A 1 93 ? 11.391 -6.855 -0.761 1 98.62 93 GLN A N 1
ATOM 709 C CA . GLN A 1 93 ? 10.383 -7.895 -0.93 1 98.62 93 GLN A CA 1
ATOM 710 C C . GLN A 1 93 ? 9.492 -8.008 0.307 1 98.62 93 GLN A C 1
ATOM 712 O O . GLN A 1 93 ? 9.125 -9.109 0.717 1 98.62 93 GLN A O 1
ATOM 717 N N . ASP A 1 94 ? 9.141 -6.883 0.925 1 98.38 94 ASP A N 1
ATOM 718 C CA . ASP A 1 94 ? 8.219 -6.941 2.057 1 98.38 94 ASP A CA 1
ATOM 719 C C . ASP A 1 94 ? 6.859 -6.344 1.692 1 98.38 94 ASP A C 1
ATOM 721 O O . ASP A 1 94 ? 6.02 -6.117 2.566 1 98.38 94 ASP A O 1
ATOM 725 N N . ALA A 1 95 ? 6.656 -6.047 0.443 1 98.88 95 ALA A N 1
ATOM 726 C CA . ALA A 1 95 ? 5.371 -5.609 -0.092 1 98.88 95 ALA A CA 1
ATOM 727 C C . ALA A 1 95 ? 5.191 -6.07 -1.536 1 98.88 95 ALA A C 1
ATOM 729 O O . ALA A 1 95 ? 6.156 -6.113 -2.303 1 98.88 95 ALA A O 1
ATOM 730 N N . VAL A 1 96 ? 3.941 -6.363 -1.904 1 98.94 96 VAL A N 1
ATOM 731 C CA . VAL A 1 96 ? 3.646 -6.742 -3.281 1 98.94 96 VAL A CA 1
ATOM 732 C C . VAL A 1 96 ? 2.609 -5.789 -3.871 1 98.94 96 VAL A C 1
ATOM 734 O O . VAL A 1 96 ? 1.812 -5.203 -3.141 1 98.94 96 VAL A O 1
ATOM 737 N N . LEU A 1 97 ? 2.723 -5.629 -5.102 1 98.94 97 LEU A N 1
ATOM 738 C CA . LEU A 1 97 ? 1.798 -4.816 -5.883 1 98.94 97 LEU A CA 1
ATOM 739 C C . LEU A 1 97 ? 1.069 -5.664 -6.922 1 98.94 97 LEU A C 1
ATOM 741 O O . LEU A 1 97 ? 1.703 -6.297 -7.77 1 98.94 97 LEU A O 1
ATOM 745 N N . LEU A 1 98 ? -0.232 -5.727 -6.809 1 98.94 98 LEU A N 1
ATOM 746 C CA . LEU A 1 98 ? -1.075 -6.414 -7.781 1 98.94 98 LEU A CA 1
ATOM 747 C C . LEU A 1 98 ? -1.709 -5.422 -8.75 1 98.94 98 LEU A C 1
ATOM 749 O O . LEU A 1 98 ? -2.504 -4.57 -8.344 1 98.94 98 LEU A O 1
ATOM 753 N N . LYS A 1 99 ? -1.317 -5.484 -9.984 1 98.88 99 LYS A N 1
ATOM 754 C CA . LYS A 1 99 ? -2.141 -4.867 -11.023 1 98.88 99 LYS A CA 1
ATOM 755 C C . LYS A 1 99 ? -3.328 -5.754 -11.383 1 98.88 99 LYS A C 1
ATOM 757 O O . LYS A 1 99 ? -3.146 -6.891 -11.828 1 98.88 99 LYS A O 1
ATOM 762 N N . VAL A 1 100 ? -4.562 -5.176 -11.266 1 98.88 100 VAL A N 1
ATOM 763 C CA . VAL A 1 100 ? -5.703 -6.082 -11.344 1 98.88 100 VAL A CA 1
ATOM 764 C C . VAL A 1 100 ? -6.75 -5.516 -12.305 1 98.88 100 VAL A C 1
ATOM 766 O O . VAL A 1 100 ? -6.805 -4.305 -12.531 1 98.88 100 VAL A O 1
ATOM 769 N N . ARG A 1 101 ? -7.504 -6.402 -12.891 1 98.75 101 ARG A N 1
ATOM 770 C CA . ARG A 1 101 ? -8.812 -6.082 -13.453 1 98.75 101 ARG A CA 1
ATOM 771 C C . ARG A 1 101 ? -9.922 -6.297 -12.43 1 98.75 101 ARG A C 1
ATOM 773 O O . ARG A 1 101 ? -10.188 -7.43 -12.031 1 98.75 101 ARG A O 1
ATOM 780 N N . GLN A 1 102 ? -10.539 -5.25 -12.016 1 98.56 102 GLN A N 1
ATOM 781 C CA . GLN A 1 102 ? -11.539 -5.25 -10.953 1 98.56 102 GLN A CA 1
ATOM 782 C C . GLN A 1 102 ? -12.945 -5.422 -11.523 1 98.56 102 GLN A C 1
ATOM 784 O O . GLN A 1 102 ? -13.344 -4.699 -12.438 1 98.56 102 GLN A O 1
ATOM 789 N N . THR A 1 103 ? -13.656 -6.383 -11.031 1 98.06 103 THR A N 1
ATOM 790 C CA . THR A 1 103 ? -15.094 -6.469 -11.273 1 98.06 103 THR A CA 1
ATOM 791 C C . THR A 1 103 ? -15.867 -5.781 -10.156 1 98.06 103 THR A C 1
ATOM 793 O O . THR A 1 103 ? -15.648 -6.059 -8.977 1 98.06 103 THR A O 1
ATOM 796 N N . GLY A 1 104 ? -16.734 -4.879 -10.531 1 96.81 104 GLY A N 1
ATOM 797 C CA . GLY A 1 104 ? -17.453 -4.145 -9.492 1 96.81 104 GLY A CA 1
ATOM 798 C C . GLY A 1 104 ? -16.531 -3.303 -8.625 1 96.81 104 GLY A C 1
ATOM 799 O O . GLY A 1 104 ? -15.352 -3.119 -8.953 1 96.81 104 GLY A O 1
ATOM 800 N N . GLY A 1 105 ? -17.047 -2.75 -7.508 1 96.81 105 GLY A N 1
ATOM 801 C CA . GLY A 1 105 ? -16.25 -1.938 -6.598 1 96.81 105 GLY A CA 1
ATOM 802 C C . GLY A 1 105 ? -15.312 -2.758 -5.727 1 96.81 105 GLY A C 1
ATOM 803 O O . GLY A 1 105 ? -15.672 -3.855 -5.289 1 96.81 105 GLY A O 1
ATOM 804 N N . ALA A 1 106 ? -14.172 -2.295 -5.492 1 97.69 106 ALA A N 1
ATOM 805 C CA . ALA A 1 106 ? -13.195 -3.006 -4.668 1 97.69 106 ALA A CA 1
ATOM 806 C C . ALA A 1 106 ? -13.547 -2.9 -3.188 1 97.69 106 ALA A C 1
ATOM 808 O O . ALA A 1 106 ? -13.234 -3.799 -2.402 1 97.69 106 ALA A O 1
ATOM 809 N N . CYS A 1 107 ? -14.242 -1.839 -2.834 1 97.38 107 CYS A N 1
ATOM 810 C CA . CYS A 1 107 ? -14.508 -1.57 -1.426 1 97.38 107 CYS A CA 1
ATOM 811 C C . CYS A 1 107 ? -15.812 -2.227 -0.985 1 97.38 107 CYS A C 1
ATOM 813 O O . CYS A 1 107 ? -16.766 -2.291 -1.755 1 97.38 107 CYS A O 1
ATOM 815 N N . HIS A 1 108 ? -15.82 -2.59 0.28 1 94.75 108 HIS A N 1
ATOM 816 C CA . HIS A 1 108 ? -17.031 -3.193 0.834 1 94.75 108 HIS A CA 1
ATOM 817 C C . HIS A 1 108 ? -18.188 -2.205 0.839 1 94.75 108 HIS A C 1
ATOM 819 O O . HIS A 1 108 ? -19.344 -2.604 0.944 1 94.75 108 HIS A O 1
ATOM 825 N N . THR A 1 109 ? -17.828 -0.899 0.755 1 94.94 109 THR A N 1
ATOM 826 C CA . THR A 1 109 ? -18.859 0.133 0.68 1 94.94 109 THR A CA 1
ATOM 827 C C . THR A 1 109 ? -19.391 0.266 -0.746 1 94.94 109 THR A C 1
ATOM 829 O O . THR A 1 109 ? -20.156 1.186 -1.046 1 94.94 109 THR A O 1
ATOM 832 N N . HIS A 1 110 ? -18.891 -0.58 -1.617 1 93.56 110 HIS A N 1
ATOM 833 C CA . HIS A 1 110 ? -19.281 -0.67 -3.02 1 93.56 110 HIS A CA 1
ATOM 834 C C . HIS A 1 110 ? -18.625 0.43 -3.846 1 93.56 110 HIS A C 1
ATOM 836 O O . HIS A 1 110 ? -18.812 0.495 -5.062 1 93.56 110 HIS A O 1
ATOM 842 N N . ARG A 1 111 ? -17.859 1.213 -3.26 1 96.06 111 ARG A N 1
ATOM 843 C CA . ARG A 1 111 ? -17.094 2.217 -3.994 1 96.06 111 ARG A CA 1
ATOM 844 C C . ARG A 1 111 ? -15.961 1.575 -4.777 1 96.06 111 ARG A C 1
ATOM 846 O O . ARG A 1 111 ? -15.508 0.478 -4.441 1 96.06 111 ARG A O 1
ATOM 853 N N . GLU A 1 112 ? -15.547 2.264 -5.762 1 96.75 112 GLU A N 1
ATOM 854 C CA . GLU A 1 112 ? -14.516 1.721 -6.641 1 96.75 112 GLU A CA 1
ATOM 855 C C . GLU A 1 112 ? -13.219 1.469 -5.883 1 96.75 112 GLU A C 1
ATOM 857 O O . GLU A 1 112 ? -12.578 0.429 -6.062 1 96.75 112 GLU A O 1
ATOM 862 N N . SER A 1 113 ? -12.805 2.352 -5.082 1 98.44 113 SER A N 1
ATOM 863 C CA . SER A 1 113 ? -11.57 2.293 -4.312 1 98.44 113 SER A CA 1
ATOM 864 C C . SER A 1 113 ? -11.836 2.502 -2.824 1 98.44 113 SER A C 1
ATOM 866 O O . SER A 1 113 ? -12.742 3.244 -2.449 1 98.44 113 SER A O 1
ATOM 868 N N . CYS A 1 114 ? -11.031 1.85 -2.006 1 98.56 114 CYS A N 1
ATOM 869 C CA . CYS A 1 114 ? -11.109 2.096 -0.57 1 98.56 114 CYS A CA 1
ATOM 870 C C . CYS A 1 114 ? -10.625 3.502 -0.232 1 98.56 114 CYS A C 1
ATOM 872 O O . CYS A 1 114 ? -10.883 4.004 0.863 1 98.56 114 CYS A O 1
ATOM 874 N N . PHE A 1 115 ? -9.844 4.098 -1.066 1 98.69 115 PHE A N 1
ATOM 875 C CA . PHE A 1 115 ? -9.266 5.414 -0.829 1 98.69 115 PHE A CA 1
ATOM 876 C C . PHE A 1 115 ? -10.164 6.508 -1.404 1 98.69 115 PHE A C 1
ATOM 878 O O . PHE A 1 115 ? -9.727 7.301 -2.24 1 98.69 115 PHE A O 1
ATOM 885 N N . TYR A 1 116 ? -11.383 6.559 -0.884 1 98.38 116 TYR A N 1
ATOM 886 C CA . TYR A 1 116 ? -12.406 7.406 -1.485 1 98.38 116 TYR A CA 1
ATOM 887 C C . TYR A 1 116 ? -12.547 8.719 -0.725 1 98.38 116 TYR A C 1
ATOM 889 O O . TYR A 1 116 ? -13.484 9.484 -0.963 1 98.38 116 TYR A O 1
ATOM 897 N N . ARG A 1 117 ? -11.562 9.016 0.197 1 98.5 117 ARG A N 1
ATOM 898 C CA . ARG A 1 117 ? -11.648 10.258 0.964 1 98.5 117 ARG A CA 1
ATOM 899 C C . ARG A 1 117 ? -10.312 10.984 0.975 1 98.5 117 ARG A C 1
ATOM 901 O O . ARG A 1 117 ? -9.266 10.367 1.174 1 98.5 117 ARG A O 1
ATOM 908 N N . ARG A 1 118 ? -10.398 12.234 0.818 1 98.44 118 ARG A N 1
ATOM 909 C CA . ARG A 1 118 ? -9.242 13.117 0.835 1 98.44 118 ARG A CA 1
ATOM 910 C C . ARG A 1 118 ? -9.023 13.703 2.225 1 98.44 118 ARG A C 1
ATOM 912 O O . ARG A 1 118 ? -9.977 14.055 2.916 1 98.44 118 ARG A O 1
ATOM 919 N N . ILE A 1 119 ? -7.785 13.844 2.598 1 98.44 119 ILE A N 1
ATOM 920 C CA . ILE A 1 119 ? -7.422 14.453 3.871 1 98.44 119 ILE A CA 1
ATOM 921 C C . ILE A 1 119 ? -7.082 15.93 3.66 1 98.44 119 ILE A C 1
ATOM 923 O O . ILE A 1 119 ? -6.156 16.266 2.916 1 98.44 119 ILE A O 1
ATOM 927 N N . GLU A 1 120 ? -7.738 16.781 4.281 1 95.88 120 GLU A N 1
ATOM 928 C CA . GLU A 1 120 ? -7.422 18.188 4.398 1 95.88 120 GLU A CA 1
ATOM 929 C C . GLU A 1 120 ? -7.406 18.641 5.859 1 95.88 120 GLU A C 1
ATOM 931 O O . GLU A 1 120 ? -8.461 18.906 6.441 1 95.88 120 GLU A O 1
ATOM 936 N N . GLY A 1 121 ? -6.184 18.703 6.336 1 92.88 121 GLY A N 1
ATOM 937 C CA . GLY A 1 121 ? -6.105 18.875 7.777 1 92.88 121 GLY A CA 1
ATOM 938 C C . GLY A 1 121 ? -6.711 17.734 8.555 1 92.88 121 GLY A C 1
ATOM 939 O O . GLY A 1 121 ? -6.383 16.562 8.312 1 92.88 121 GLY A O 1
ATOM 940 N N . GLY A 1 122 ? -7.555 17.969 9.445 1 92.94 122 GLY A N 1
ATOM 941 C CA . GLY A 1 122 ? -8.203 16.938 10.242 1 92.94 122 GLY A CA 1
ATOM 942 C C . GLY A 1 122 ? -9.555 16.531 9.703 1 92.94 122 GLY A C 1
ATOM 943 O O . GLY A 1 122 ? -10.281 15.766 10.344 1 92.94 122 GLY A O 1
ATOM 944 N N . VAL A 1 123 ? -9.836 17.016 8.453 1 96.56 123 VAL A N 1
ATOM 945 C CA . VAL A 1 123 ? -11.164 16.812 7.887 1 96.56 123 VAL A CA 1
ATOM 946 C C . VAL A 1 123 ? -11.062 15.93 6.645 1 96.56 123 VAL A C 1
ATOM 948 O O . VAL A 1 123 ? -10.141 16.078 5.84 1 96.56 123 VAL A O 1
ATOM 951 N N . LEU A 1 124 ? -12.094 15 6.535 1 98.12 124 LEU A N 1
ATOM 952 C CA . LEU A 1 124 ? -12.172 14.117 5.379 1 98.12 124 LEU A CA 1
ATOM 953 C C . LEU A 1 124 ? -13.305 14.547 4.445 1 98.12 124 LEU A C 1
ATOM 955 O O . LEU A 1 124 ? -14.383 14.938 4.906 1 98.12 124 LEU A O 1
ATOM 959 N N . SER A 1 125 ? -13 14.547 3.174 1 97.25 125 SER A N 1
ATOM 960 C CA . SER A 1 125 ? -14.016 14.781 2.158 1 97.25 125 SER A CA 1
ATOM 961 C C . SER A 1 125 ? -13.992 13.703 1.086 1 97.25 125 SER A C 1
ATOM 963 O O . SER A 1 125 ? -12.922 13.234 0.69 1 97.25 125 SER A O 1
ATOM 965 N N . PHE A 1 126 ? -15.117 13.203 0.593 1 95.56 126 PHE A N 1
ATOM 966 C CA . PHE A 1 126 ? -15.234 12.164 -0.423 1 95.56 126 PHE A CA 1
ATOM 967 C C . PHE A 1 126 ? -14.695 12.664 -1.763 1 95.56 126 PHE A C 1
ATOM 969 O O . PHE A 1 126 ? -14.938 13.805 -2.148 1 95.56 126 PHE A O 1
ATOM 976 N N . THR A 1 127 ? -13.953 11.867 -2.494 1 90.56 127 THR A N 1
ATOM 977 C CA . THR A 1 127 ? -13.336 12.258 -3.76 1 90.56 127 THR A CA 1
ATOM 978 C C . THR A 1 127 ? -14.328 12.086 -4.91 1 90.56 127 THR A C 1
ATOM 980 O O . THR A 1 127 ? -14.125 12.641 -5.996 1 90.56 127 THR A O 1
ATOM 983 N N . GLY A 1 128 ? -15.172 11.055 -4.875 1 74.31 128 GLY A N 1
ATOM 984 C CA . GLY A 1 128 ? -16.141 10.859 -5.945 1 74.31 128 GLY A CA 1
ATOM 985 C C . GLY A 1 128 ? -17.281 11.852 -5.914 1 74.31 128 GLY A C 1
ATOM 986 O O . GLY A 1 128 ? -17.422 12.602 -4.949 1 74.31 128 GLY A O 1
ATOM 987 N N . LYS A 1 129 ? -17.75 12.32 -7.121 1 53.81 129 LYS A N 1
ATOM 988 C CA . LYS A 1 129 ? -18.922 13.172 -7.277 1 53.81 129 LYS A CA 1
ATOM 989 C C . LYS A 1 129 ? -20.094 12.664 -6.43 1 53.81 129 LYS A C 1
ATOM 991 O O . LYS A 1 129 ? -20.328 11.461 -6.359 1 53.81 129 LYS A O 1
ATOM 996 N N . ALA A 1 130 ? -20.469 13.539 -5.355 1 40.91 130 ALA A N 1
ATOM 997 C CA . ALA A 1 130 ? -21.75 13.297 -4.691 1 40.91 130 ALA A CA 1
ATOM 998 C C . ALA A 1 130 ? -22.797 12.789 -5.684 1 40.91 130 ALA A C 1
ATOM 1000 O O . ALA A 1 130 ? -22.875 13.281 -6.812 1 40.91 130 ALA A O 1
ATOM 1001 N N . ASP A 1 131 ? -23.125 11.461 -5.582 1 28.83 131 ASP A N 1
ATOM 1002 C CA . ASP A 1 131 ? -24.375 11.367 -6.34 1 28.83 131 ASP A CA 1
ATOM 1003 C C . ASP A 1 131 ? -25.266 12.57 -6.062 1 28.83 131 ASP A C 1
ATOM 1005 O O . ASP A 1 131 ? -25.344 13.047 -4.93 1 28.83 131 ASP A O 1
ATOM 1009 N N . MET B 1 1 ? 1.097 11.477 23.062 1 57.25 1 MET B N 1
ATOM 1010 C CA . MET B 1 1 ? -0.317 11.391 22.703 1 57.25 1 MET B CA 1
ATOM 1011 C C . MET B 1 1 ? -0.528 11.703 21.234 1 57.25 1 MET B C 1
ATOM 1013 O O . MET B 1 1 ? 0.186 12.531 20.656 1 57.25 1 MET B O 1
ATOM 1017 N N . THR B 1 2 ? -1.288 10.781 20.453 1 70.19 2 THR B N 1
ATOM 1018 C CA . THR B 1 2 ? -1.559 11.086 19.047 1 70.19 2 THR B CA 1
ATOM 1019 C C . THR B 1 2 ? -2.404 12.352 18.922 1 70.19 2 THR B C 1
ATOM 1021 O O . THR B 1 2 ? -3.291 12.594 19.75 1 70.19 2 THR B O 1
ATOM 1024 N N . PRO B 1 3 ? -2.057 13.219 18.031 1 89.5 3 PRO B N 1
ATOM 1025 C CA . PRO B 1 3 ? -2.854 14.43 17.812 1 89.5 3 PRO B CA 1
ATOM 1026 C C . PRO B 1 3 ? -4.219 14.133 17.203 1 89.5 3 PRO B C 1
ATOM 1028 O O . PRO B 1 3 ? -5.004 15.055 16.953 1 89.5 3 PRO B O 1
ATOM 1031 N N . PHE B 1 4 ? -4.594 12.812 17 1 96.31 4 PHE B N 1
ATOM 1032 C CA . PHE B 1 4 ? -5.832 12.43 16.328 1 96.31 4 PHE B CA 1
ATOM 1033 C C . PHE B 1 4 ? -6.816 11.812 17.312 1 96.31 4 PHE B C 1
ATOM 1035 O O . PHE B 1 4 ? -6.414 11.086 18.234 1 96.31 4 PHE B O 1
ATOM 1042 N N . PRO B 1 5 ? -8.125 12.141 17.094 1 97.62 5 PRO B N 1
ATOM 1043 C CA . PRO B 1 5 ? -9.094 11.398 17.891 1 97.62 5 PRO B CA 1
ATOM 1044 C C . PRO B 1 5 ? -9.062 9.898 17.641 1 97.62 5 PRO B C 1
ATOM 1046 O O . PRO B 1 5 ? -8.617 9.461 16.562 1 97.62 5 PRO B O 1
ATOM 1049 N N . PRO B 1 6 ? -9.484 9.062 18.609 1 97.25 6 PRO B N 1
ATOM 1050 C CA . PRO B 1 6 ? -9.461 7.609 18.422 1 97.25 6 PRO B CA 1
ATOM 1051 C C . PRO B 1 6 ? -10.422 7.141 17.344 1 97.25 6 PRO B C 1
ATOM 1053 O O . PRO B 1 6 ? -11.438 7.793 17.078 1 97.25 6 PRO B O 1
ATOM 1056 N N . PRO B 1 7 ? -10.102 6.043 16.719 1 98 7 PRO B N 1
ATOM 1057 C CA . PRO B 1 7 ? -10.984 5.508 15.688 1 98 7 PRO B CA 1
ATOM 1058 C C . PRO B 1 7 ? -12.367 5.148 16.219 1 98 7 PRO B C 1
ATOM 1060 O O . PRO B 1 7 ? -12.508 4.812 17.391 1 98 7 PRO B O 1
ATOM 1063 N N . LEU B 1 8 ? -13.289 5.242 15.273 1 97.88 8 LEU B N 1
ATOM 1064 C CA . LEU B 1 8 ? -14.609 4.672 15.508 1 97.88 8 LEU B CA 1
ATOM 1065 C C . LEU B 1 8 ? -14.672 3.221 15.047 1 97.88 8 LEU B C 1
ATOM 1067 O O . LEU B 1 8 ? -13.641 2.57 14.891 1 97.88 8 LEU B O 1
ATOM 1071 N N . SER B 1 9 ? -15.914 2.699 14.906 1 94.81 9 SER B N 1
ATOM 1072 C CA . SER B 1 9 ? -16.031 1.317 14.461 1 94.81 9 SER B CA 1
ATOM 1073 C C . SER B 1 9 ? -17.062 1.193 13.328 1 94.81 9 SER B C 1
ATOM 1075 O O . SER B 1 9 ? -17.969 2.02 13.211 1 94.81 9 SER B O 1
ATOM 1077 N N . GLY B 1 10 ? -16.812 0.196 12.5 1 93.94 10 GLY B N 1
ATOM 1078 C CA . GLY B 1 10 ? -17.781 -0.148 11.477 1 93.94 10 GLY B CA 1
ATOM 1079 C C . GLY B 1 10 ? -18.078 0.993 10.516 1 93.94 10 GLY B C 1
ATOM 1080 O O . GLY B 1 10 ? -17.156 1.689 10.078 1 93.94 10 GLY B O 1
ATOM 1081 N N . SER B 1 11 ? -19.328 1.076 10.211 1 96.19 11 SER B N 1
ATOM 1082 C CA . SER B 1 11 ? -19.766 2.035 9.195 1 96.19 11 SER B CA 1
ATOM 1083 C C . SER B 1 11 ? -19.531 3.469 9.656 1 96.19 11 SER B C 1
ATOM 1085 O O . SER B 1 11 ? -19.328 4.367 8.836 1 96.19 11 SER B O 1
ATOM 1087 N N . ALA B 1 12 ? -19.531 3.729 11 1 97.94 12 ALA B N 1
ATOM 1088 C CA . ALA B 1 12 ? -19.234 5.066 11.508 1 97.94 12 ALA B CA 1
ATOM 1089 C C . ALA B 1 12 ? -17.828 5.496 11.117 1 97.94 12 ALA B C 1
ATOM 1091 O O . ALA B 1 12 ? -17.594 6.664 10.781 1 97.94 12 ALA B O 1
ATOM 1092 N N . GLN B 1 13 ? -16.891 4.621 11.141 1 98.12 13 GLN B N 1
ATOM 1093 C CA . GLN B 1 13 ? -15.516 4.879 10.734 1 98.12 13 GLN B CA 1
ATOM 1094 C C . GLN B 1 13 ? -15.422 5.102 9.227 1 98.12 13 GLN B C 1
ATOM 1096 O O . GLN B 1 13 ? -14.68 5.973 8.766 1 98.12 13 GLN B O 1
ATOM 1101 N N . ASP B 1 14 ? -16.234 4.371 8.422 1 97.69 14 ASP B N 1
ATOM 1102 C CA . ASP B 1 14 ? -16.219 4.422 6.961 1 97.69 14 ASP B CA 1
ATOM 1103 C C . ASP B 1 14 ? -16.734 5.766 6.453 1 97.69 14 ASP B C 1
ATOM 1105 O O . ASP B 1 14 ? -16.438 6.164 5.324 1 97.69 14 ASP B O 1
ATOM 1109 N N . GLU B 1 15 ? -17.531 6.418 7.34 1 97.5 15 GLU B N 1
ATOM 1110 C CA . GLU B 1 15 ? -18.297 7.547 6.801 1 97.5 15 GLU B CA 1
ATOM 1111 C C . GLU B 1 15 ? -17.938 8.844 7.516 1 97.5 15 GLU B C 1
ATOM 1113 O O . GLU B 1 15 ? -18.281 9.93 7.051 1 97.5 15 GLU B O 1
ATOM 1118 N N . THR B 1 16 ? -17.266 8.719 8.703 1 97.94 16 THR B N 1
ATOM 1119 C CA . THR B 1 16 ? -16.984 9.914 9.5 1 97.94 16 THR B CA 1
ATOM 1120 C C . THR B 1 16 ? -16.188 10.93 8.688 1 97.94 16 THR B C 1
ATOM 1122 O O . THR B 1 16 ? -15.289 10.555 7.918 1 97.94 16 THR B O 1
ATOM 1125 N N . PRO B 1 17 ? -16.453 12.227 8.844 1 97.56 17 PRO B N 1
ATOM 1126 C CA . PRO B 1 17 ? -15.68 13.266 8.172 1 97.56 17 PRO B CA 1
ATOM 1127 C C . PRO B 1 17 ? -14.406 13.641 8.93 1 97.56 17 PRO B C 1
ATOM 1129 O O . PRO B 1 17 ? -13.656 14.516 8.492 1 97.56 17 PRO B O 1
ATOM 1132 N N . GLU B 1 18 ? -14.18 12.961 10.07 1 98.19 18 GLU B N 1
ATOM 1133 C CA . GLU B 1 18 ? -13.008 13.258 10.891 1 98.19 18 GLU B CA 1
ATOM 1134 C C . GLU B 1 18 ? -11.867 12.289 10.586 1 98.19 18 GLU B C 1
ATOM 1136 O O . GLU B 1 18 ? -12.094 11.102 10.383 1 98.19 18 GLU B O 1
ATOM 1141 N N . LEU B 1 19 ? -10.742 12.875 10.531 1 98.56 19 LEU B N 1
ATOM 1142 C CA . LEU B 1 19 ? -9.57 12.016 10.43 1 98.56 19 LEU B CA 1
ATOM 1143 C C . LEU B 1 19 ? -9.281 11.328 11.766 1 98.56 19 LEU B C 1
ATOM 1145 O O . LEU B 1 19 ? -8.875 11.977 12.727 1 98.56 19 LEU B O 1
ATOM 1149 N N . ARG B 1 20 ? -9.539 10.023 11.828 1 98.62 20 ARG B N 1
ATOM 1150 C CA . ARG B 1 20 ? -9.352 9.156 12.984 1 98.62 20 ARG B CA 1
ATOM 1151 C C . ARG B 1 20 ? -8.531 7.926 12.625 1 98.62 20 ARG B C 1
ATOM 1153 O O . ARG B 1 20 ? -9.031 6.801 12.68 1 98.62 20 ARG B O 1
ATOM 1160 N N . PRO B 1 21 ? -7.273 8.18 12.305 1 98.69 21 PRO B N 1
ATOM 1161 C CA . PRO B 1 21 ? -6.469 7.07 11.773 1 98.69 21 PRO B CA 1
ATOM 1162 C C . PRO B 1 21 ? -6.312 5.926 12.773 1 98.69 21 PRO B C 1
ATOM 1164 O O . PRO B 1 21 ? -6.199 6.164 13.977 1 98.69 21 PRO B O 1
ATOM 1167 N N . ARG B 1 22 ? -6.367 4.754 12.242 1 98.19 22 ARG B N 1
ATOM 1168 C CA . ARG B 1 22 ? -6.094 3.549 13.016 1 98.19 22 ARG B CA 1
ATOM 1169 C C . ARG B 1 22 ? -4.641 3.119 12.875 1 98.19 22 ARG B C 1
ATOM 1171 O O . ARG B 1 22 ? -4.246 2.58 11.836 1 98.19 22 ARG B O 1
ATOM 1178 N N . PHE B 1 23 ? -3.869 3.365 13.898 1 97.94 23 PHE B N 1
ATOM 1179 C CA . PHE B 1 23 ? -2.486 2.904 13.945 1 97.94 23 PHE B CA 1
ATOM 1180 C C . PHE B 1 23 ? -2.406 1.48 14.484 1 97.94 23 PHE B C 1
ATOM 1182 O O . PHE B 1 23 ? -3.207 1.087 15.328 1 97.94 23 PHE B O 1
ATOM 1189 N N . ASP B 1 24 ? -1.486 0.689 13.977 1 95.69 24 ASP B N 1
ATOM 1190 C CA . ASP B 1 24 ? -1.387 -0.698 14.422 1 95.69 24 ASP B CA 1
ATOM 1191 C C . ASP B 1 24 ? -0.764 -0.786 15.812 1 95.69 24 ASP B C 1
ATOM 1193 O O . 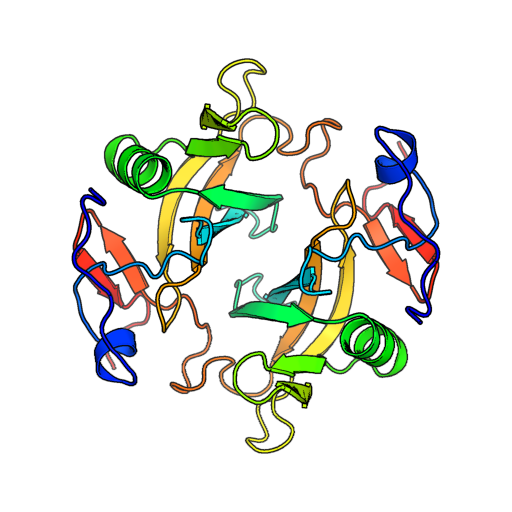ASP B 1 24 ? -0.612 0.229 16.5 1 95.69 24 ASP B O 1
ATOM 1197 N N . GLU B 1 25 ? -0.471 -2.012 16.25 1 93.69 25 GLU B N 1
ATOM 1198 C CA . GLU B 1 25 ? 0.01 -2.252 17.609 1 93.69 25 GLU B CA 1
ATOM 1199 C C . GLU B 1 25 ? 1.36 -1.579 17.844 1 93.69 25 GLU B C 1
ATOM 1201 O O . GLU B 1 25 ? 1.741 -1.32 18.984 1 93.69 25 GLU B O 1
ATOM 1206 N N . ASN B 1 26 ? 2.088 -1.261 16.734 1 94.69 26 ASN B N 1
ATOM 1207 C CA . ASN B 1 26 ? 3.381 -0.593 16.844 1 94.69 26 ASN B CA 1
ATOM 1208 C C . ASN B 1 26 ? 3.246 0.918 16.688 1 94.69 26 ASN B C 1
ATOM 1210 O O . ASN B 1 26 ? 4.25 1.63 16.609 1 94.69 26 ASN B O 1
ATOM 1214 N N . GLY B 1 27 ? 1.995 1.411 16.562 1 96.75 27 GLY B N 1
ATOM 1215 C CA . GLY B 1 27 ? 1.757 2.834 16.391 1 96.75 27 GLY B CA 1
ATOM 1216 C C . GLY B 1 27 ? 2.004 3.309 14.969 1 96.75 27 GLY B C 1
ATOM 1217 O O . GLY B 1 27 ? 2.336 4.473 14.742 1 96.75 27 GLY B O 1
ATOM 1218 N N . LEU B 1 28 ? 1.858 2.352 14.039 1 98 28 LEU B N 1
ATOM 1219 C CA . LEU B 1 28 ? 2.219 2.705 12.664 1 98 28 LEU B CA 1
ATOM 1220 C C . LEU B 1 28 ? 1.021 2.553 11.734 1 98 28 LEU B C 1
ATOM 1222 O O . LEU B 1 28 ? 0.1 1.785 12.023 1 98 28 LEU B O 1
ATOM 1226 N N . ILE B 1 29 ? 0.986 3.311 10.688 1 98.56 29 ILE B N 1
ATOM 1227 C CA . ILE B 1 29 ? 0.012 3.219 9.609 1 98.56 29 ILE B CA 1
ATOM 1228 C C . ILE B 1 29 ? 0.737 3.09 8.273 1 98.56 29 ILE B C 1
ATOM 1230 O O . ILE B 1 29 ? 1.769 3.729 8.055 1 98.56 29 ILE B O 1
ATOM 1234 N N . ALA B 1 30 ? 0.232 2.225 7.379 1 98.75 30 ALA B N 1
ATOM 1235 C CA . ALA B 1 30 ? 0.828 2.047 6.059 1 98.75 30 ALA B CA 1
ATOM 1236 C C . ALA B 1 30 ? 0.587 3.27 5.18 1 98.75 30 ALA B C 1
ATOM 1238 O O . ALA B 1 30 ? -0.508 3.838 5.18 1 98.75 30 ALA B O 1
ATOM 1239 N N . ALA B 1 31 ? 1.614 3.697 4.484 1 98.94 31 ALA B N 1
ATOM 1240 C CA . ALA B 1 31 ? 1.535 4.82 3.553 1 98.94 31 ALA B CA 1
ATOM 1241 C C . ALA B 1 31 ? 2.01 4.414 2.162 1 98.94 31 ALA B C 1
ATOM 1243 O O . ALA B 1 31 ? 3.146 3.965 1.993 1 98.94 31 ALA B O 1
ATOM 1244 N N . ILE B 1 32 ? 1.122 4.516 1.22 1 98.94 32 ILE B N 1
ATOM 1245 C CA . ILE B 1 32 ? 1.434 4.238 -0.178 1 98.94 32 ILE B CA 1
ATOM 1246 C C . ILE B 1 32 ? 1.736 5.543 -0.911 1 98.94 32 ILE B C 1
ATOM 1248 O O . ILE B 1 32 ? 0.943 6.484 -0.866 1 98.94 32 ILE B O 1
ATOM 1252 N N . ALA B 1 33 ? 2.877 5.641 -1.531 1 98.94 33 ALA B N 1
ATOM 1253 C CA . ALA B 1 33 ? 3.178 6.781 -2.393 1 98.94 33 ALA B CA 1
ATOM 1254 C C . ALA B 1 33 ? 2.945 6.438 -3.859 1 98.94 33 ALA B C 1
ATOM 1256 O O . ALA B 1 33 ? 3.455 5.43 -4.355 1 98.94 33 ALA B O 1
ATOM 1257 N N . GLN B 1 34 ? 2.229 7.188 -4.496 1 98.94 34 GLN B N 1
ATOM 1258 C CA . GLN B 1 34 ? 1.915 7.062 -5.914 1 98.94 34 GLN B CA 1
ATOM 1259 C C . GLN B 1 34 ? 2.248 8.352 -6.668 1 98.94 34 GLN B C 1
ATOM 1261 O O . GLN B 1 34 ? 1.941 9.445 -6.195 1 98.94 34 GLN B O 1
ATOM 1266 N N . ASP B 1 35 ? 2.834 8.172 -7.824 1 98.81 35 ASP B N 1
ATOM 1267 C CA . ASP B 1 35 ? 3.117 9.344 -8.648 1 98.81 35 ASP B CA 1
ATOM 1268 C C . ASP B 1 35 ? 1.826 10.016 -9.117 1 98.81 35 ASP B C 1
ATOM 1270 O O . ASP B 1 35 ? 0.965 9.359 -9.711 1 98.81 35 ASP B O 1
ATOM 1274 N N . ALA B 1 36 ? 1.762 11.297 -8.898 1 98.44 36 ALA B N 1
ATOM 1275 C CA . ALA B 1 36 ? 0.529 12.023 -9.195 1 98.44 36 ALA B CA 1
ATOM 1276 C C . ALA B 1 36 ? 0.313 12.141 -10.703 1 98.44 36 ALA B C 1
ATOM 1278 O O . ALA B 1 36 ? -0.827 12.219 -11.164 1 98.44 36 ALA B O 1
ATOM 1279 N N . GLY B 1 37 ? 1.281 12.195 -11.453 1 97.44 37 GLY B N 1
ATOM 1280 C CA . GLY B 1 37 ? 1.185 12.359 -12.891 1 97.44 37 GLY B CA 1
ATOM 1281 C C . GLY B 1 37 ? 0.98 11.055 -13.633 1 97.44 37 GLY B C 1
ATOM 1282 O O . GLY B 1 37 ? 0.015 10.906 -14.383 1 97.44 37 GLY B O 1
ATOM 1283 N N . THR B 1 38 ? 1.768 10.016 -13.352 1 97.31 38 THR B N 1
ATOM 1284 C CA . THR B 1 38 ? 1.792 8.789 -14.141 1 97.31 38 THR B CA 1
ATOM 1285 C C . THR B 1 38 ? 0.874 7.738 -13.531 1 97.31 38 THR B C 1
ATOM 1287 O O . THR B 1 38 ? 0.477 6.785 -14.203 1 97.31 38 THR B O 1
ATOM 1290 N N . GLY B 1 39 ? 0.598 7.812 -12.195 1 98.31 39 GLY B N 1
ATOM 1291 C CA . GLY B 1 39 ? -0.177 6.801 -11.5 1 98.31 39 GLY B CA 1
ATOM 1292 C C . GLY B 1 39 ? 0.656 5.609 -11.055 1 98.31 39 GLY B C 1
ATOM 1293 O O . GLY B 1 39 ? 0.125 4.641 -10.508 1 98.31 39 GLY B O 1
ATOM 1294 N N . GLU B 1 40 ? 1.945 5.691 -11.258 1 98.25 40 GLU B N 1
ATOM 1295 C CA . GLU B 1 40 ? 2.816 4.602 -10.828 1 98.25 40 GLU B CA 1
ATOM 1296 C C . GLU B 1 40 ? 2.91 4.539 -9.305 1 98.25 40 GLU B C 1
ATOM 1298 O O . GLU B 1 40 ? 3.08 5.566 -8.648 1 98.25 40 GLU B O 1
ATOM 1303 N N . VAL B 1 41 ? 2.67 3.344 -8.758 1 98.88 41 VAL B N 1
ATOM 1304 C CA . VAL B 1 41 ? 2.945 3.162 -7.336 1 98.88 41 VAL B CA 1
ATOM 1305 C C . VAL B 1 41 ? 4.453 3.139 -7.102 1 98.88 41 VAL B C 1
ATOM 1307 O O . VAL B 1 41 ? 5.172 2.334 -7.699 1 98.88 41 VAL B O 1
ATOM 1310 N N . LEU B 1 42 ? 4.926 3.984 -6.195 1 98.81 42 LEU B N 1
ATOM 1311 C CA . LEU B 1 42 ? 6.359 4.207 -6.043 1 98.81 42 LEU B CA 1
ATOM 1312 C C . LEU B 1 42 ? 6.91 3.402 -4.871 1 98.81 42 LEU B C 1
ATOM 1314 O O . LEU B 1 42 ? 7.977 2.789 -4.98 1 98.81 42 LEU B O 1
ATOM 1318 N N . MET B 1 43 ? 6.246 3.412 -3.699 1 98.56 43 MET B N 1
ATOM 1319 C CA . MET B 1 43 ? 6.773 2.734 -2.521 1 98.56 43 MET B CA 1
ATOM 1320 C C . MET B 1 43 ? 5.691 2.555 -1.463 1 98.56 43 MET B C 1
ATOM 1322 O O . MET B 1 43 ? 4.625 3.168 -1.55 1 98.56 43 MET B O 1
ATOM 1326 N N . LEU B 1 44 ? 5.859 1.631 -0.643 1 98.81 44 LEU B N 1
ATOM 1327 C CA . LEU B 1 44 ? 5.156 1.486 0.627 1 98.81 44 LEU B CA 1
ATOM 1328 C C . LEU B 1 44 ? 6.094 1.737 1.802 1 98.81 44 LEU B C 1
ATOM 1330 O O . LEU B 1 44 ? 7.215 1.22 1.828 1 98.81 44 LEU B O 1
ATOM 1334 N N . ALA B 1 45 ? 5.672 2.586 2.682 1 98.44 45 ALA B N 1
ATOM 1335 C CA . ALA B 1 45 ? 6.406 2.883 3.91 1 98.44 45 ALA B CA 1
ATOM 1336 C C . ALA B 1 45 ? 5.453 3.062 5.09 1 98.44 45 ALA B C 1
ATOM 1338 O O . ALA B 1 45 ? 4.281 2.691 5.008 1 98.44 45 ALA B O 1
ATOM 1339 N N . TRP B 1 46 ? 6.016 3.498 6.215 1 98.56 46 TRP B N 1
ATOM 1340 C CA . TRP B 1 46 ? 5.238 3.564 7.449 1 98.56 46 TRP B CA 1
ATOM 1341 C C . TRP B 1 46 ? 5.277 4.969 8.039 1 98.56 46 TRP B C 1
ATOM 1343 O O . TRP B 1 46 ? 6.277 5.68 7.906 1 98.56 46 TRP B O 1
ATOM 1353 N N . MET B 1 47 ? 4.188 5.266 8.648 1 98.75 47 MET B N 1
ATOM 1354 C CA . MET B 1 47 ? 4.109 6.52 9.398 1 98.75 47 MET B CA 1
ATOM 1355 C C . MET B 1 47 ? 3.621 6.27 10.82 1 98.75 47 MET B C 1
ATOM 1357 O O . MET B 1 47 ? 2.732 5.449 11.039 1 98.75 47 MET B O 1
ATOM 1361 N N . ASN B 1 48 ? 4.258 6.922 11.797 1 98.31 48 ASN B N 1
ATOM 1362 C CA . ASN B 1 48 ? 3.568 7.094 13.07 1 98.31 48 ASN B CA 1
ATOM 1363 C C . ASN B 1 48 ? 2.699 8.352 13.07 1 98.31 48 ASN B C 1
ATOM 1365 O O . ASN B 1 48 ? 2.582 9.031 12.055 1 98.31 48 ASN B O 1
ATOM 1369 N N . ALA B 1 49 ? 2.105 8.602 14.203 1 98.25 49 ALA B N 1
ATOM 1370 C CA . ALA B 1 49 ? 1.186 9.734 14.289 1 98.25 49 ALA B CA 1
ATOM 1371 C C . ALA B 1 49 ? 1.894 11.047 13.961 1 98.25 49 ALA B C 1
ATOM 1373 O O . ALA B 1 49 ? 1.346 11.891 13.25 1 98.25 49 ALA B O 1
ATOM 1374 N N . GLU B 1 50 ? 3.068 11.219 14.43 1 98.19 50 GLU B N 1
ATOM 1375 C CA . GLU B 1 50 ? 3.822 12.445 14.195 1 98.19 50 GLU B CA 1
ATOM 1376 C C . GLU B 1 50 ? 4.168 12.602 12.719 1 98.19 50 GLU B C 1
ATOM 1378 O O . GLU B 1 50 ? 4.066 13.703 12.164 1 98.19 50 GLU B O 1
ATOM 1383 N N . ALA B 1 51 ? 4.59 11.539 12.07 1 98.69 51 ALA B N 1
ATOM 1384 C CA . ALA B 1 51 ? 4.93 11.57 10.656 1 98.69 51 ALA B CA 1
ATOM 1385 C C . ALA B 1 51 ? 3.721 11.961 9.805 1 98.69 51 ALA B C 1
ATOM 1387 O O . ALA B 1 51 ? 3.838 12.773 8.891 1 98.69 51 ALA B O 1
ATOM 1388 N N . LEU B 1 52 ? 2.559 11.391 10.133 1 98.75 52 LEU B N 1
ATOM 1389 C CA . LEU B 1 52 ? 1.339 11.719 9.398 1 98.75 52 LEU B CA 1
ATOM 1390 C C . LEU B 1 52 ? 0.963 13.18 9.594 1 98.75 52 LEU B C 1
ATOM 1392 O O . LEU B 1 52 ? 0.652 13.883 8.625 1 98.75 52 LEU B O 1
ATOM 1396 N N . GLN B 1 53 ? 1.056 13.617 10.805 1 98.38 53 GLN B N 1
ATOM 1397 C CA . GLN B 1 53 ? 0.743 15.008 11.094 1 98.38 53 GLN B CA 1
ATOM 1398 C C . GLN B 1 53 ? 1.678 15.953 10.344 1 98.38 53 GLN B C 1
ATOM 1400 O O . GLN B 1 53 ? 1.229 16.938 9.742 1 98.38 53 GLN B O 1
ATOM 1405 N N . LYS B 1 54 ? 2.939 15.672 10.375 1 98.25 54 LYS B N 1
ATOM 1406 C CA . LYS B 1 54 ? 3.92 16.5 9.688 1 98.25 54 LYS B CA 1
ATOM 1407 C C . LYS B 1 54 ? 3.672 16.516 8.188 1 98.25 54 LYS B C 1
ATOM 1409 O O . LYS B 1 54 ? 3.807 17.562 7.535 1 98.25 54 LYS B O 1
ATOM 1414 N N . THR B 1 55 ? 3.363 15.367 7.602 1 98.69 55 THR B N 1
ATOM 1415 C CA . THR B 1 55 ? 3.059 15.281 6.176 1 98.69 55 THR B CA 1
ATOM 1416 C C . THR B 1 55 ? 1.869 16.172 5.824 1 98.69 55 THR B C 1
ATOM 1418 O O . THR B 1 55 ? 1.904 16.891 4.828 1 98.69 55 THR B O 1
ATOM 1421 N N . ILE B 1 56 ? 0.845 16.109 6.695 1 98.44 56 ILE B N 1
ATOM 1422 C CA . ILE B 1 56 ? -0.359 16.906 6.473 1 98.44 56 ILE B CA 1
ATOM 1423 C C . ILE B 1 56 ? -0.016 18.391 6.535 1 98.44 56 ILE B C 1
ATOM 1425 O O . ILE B 1 56 ? -0.469 19.172 5.695 1 98.44 56 ILE B O 1
ATOM 1429 N N . GLU B 1 57 ? 0.833 18.766 7.406 1 97.75 57 GLU B N 1
ATOM 1430 C CA . GLU B 1 57 ? 1.117 20.172 7.684 1 97.75 57 GLU B CA 1
ATOM 1431 C C . GLU B 1 57 ? 2.066 20.75 6.645 1 97.75 57 GLU B C 1
ATOM 1433 O O . GLU B 1 57 ? 1.92 21.922 6.25 1 97.75 57 GLU B O 1
ATOM 1438 N N . THR B 1 58 ? 3.027 19.953 6.18 1 97.94 58 THR B N 1
ATOM 1439 C CA . THR B 1 58 ? 4.125 20.531 5.41 1 97.94 58 THR B CA 1
ATOM 1440 C C . THR B 1 58 ? 3.951 20.25 3.922 1 97.94 58 THR B C 1
ATOM 1442 O O . THR B 1 58 ? 4.566 20.906 3.084 1 97.94 58 THR B O 1
ATOM 1445 N N . GLY B 1 59 ? 3.184 19.188 3.645 1 98.31 59 GLY B N 1
ATOM 1446 C CA . GLY B 1 59 ? 3.076 18.766 2.258 1 98.31 59 GLY B CA 1
ATOM 1447 C C . GLY B 1 59 ? 4.309 18.031 1.76 1 98.31 59 GLY B C 1
ATOM 1448 O O . GLY B 1 59 ? 4.52 17.906 0.55 1 98.31 59 GLY B O 1
ATOM 1449 N N . ARG B 1 60 ? 5.156 17.656 2.676 1 98.56 60 ARG B N 1
ATOM 1450 C CA . ARG B 1 60 ? 6.328 16.844 2.377 1 98.56 60 ARG B CA 1
ATOM 1451 C C . ARG B 1 60 ? 6.188 15.445 2.977 1 98.56 60 ARG B C 1
ATOM 1453 O O . ARG B 1 60 ? 5.949 15.305 4.18 1 98.56 60 ARG B O 1
ATOM 1460 N N . ALA B 1 61 ? 6.355 14.477 2.086 1 98.88 61 ALA B N 1
ATOM 1461 C CA . ALA B 1 61 ? 6.188 13.117 2.598 1 98.88 61 ALA B CA 1
ATOM 1462 C C . ALA B 1 61 ? 7.188 12.828 3.715 1 98.88 61 ALA B C 1
ATOM 1464 O O . ALA B 1 61 ? 8.398 12.914 3.508 1 98.88 61 ALA B O 1
ATOM 1465 N N . THR B 1 62 ? 6.711 12.555 4.879 1 98.75 62 THR B N 1
ATOM 1466 C CA . THR B 1 62 ? 7.488 12.211 6.062 1 98.75 62 THR B CA 1
ATOM 1467 C C . THR B 1 62 ? 7.121 10.812 6.559 1 98.75 62 THR B C 1
ATOM 1469 O O . THR B 1 62 ? 5.941 10.5 6.742 1 98.75 62 THR B O 1
ATOM 1472 N N . TYR B 1 63 ? 8.109 9.977 6.742 1 98.69 63 TYR B N 1
ATOM 1473 C CA . TYR B 1 63 ? 7.879 8.594 7.148 1 98.69 63 TYR B CA 1
ATOM 1474 C C . TYR B 1 63 ? 8.547 8.297 8.484 1 98.69 63 TYR B C 1
ATOM 1476 O O . TYR B 1 63 ? 9.273 9.133 9.023 1 98.69 63 TYR B O 1
ATOM 1484 N N . TRP B 1 64 ? 8.188 7.207 9.062 1 98.31 64 TRP B N 1
ATOM 1485 C CA . TRP B 1 64 ? 8.844 6.648 10.242 1 98.31 64 TRP B CA 1
ATOM 1486 C C . TRP B 1 64 ? 9.773 5.5 9.852 1 98.31 64 TRP B C 1
ATOM 1488 O O . TRP B 1 64 ? 9.328 4.516 9.258 1 98.31 64 TRP B O 1
ATOM 1498 N N . SER B 1 65 ? 11.055 5.715 10.102 1 96.06 65 SER B N 1
ATOM 1499 C CA . SER B 1 65 ? 12.008 4.633 9.898 1 96.06 65 SER B CA 1
ATOM 1500 C C . SER B 1 65 ? 11.992 3.652 11.07 1 96.06 65 SER B C 1
ATOM 1502 O O . SER B 1 65 ? 12.43 3.984 12.172 1 96.06 65 SER B O 1
ATOM 1504 N N . ARG B 1 66 ? 11.508 2.545 10.742 1 92 66 ARG B N 1
ATOM 1505 C CA . ARG B 1 66 ? 11.414 1.534 11.789 1 92 66 ARG B CA 1
ATOM 1506 C C . ARG B 1 66 ? 12.797 1.085 12.242 1 92 66 ARG B C 1
ATOM 1508 O O . ARG B 1 66 ? 13.008 0.835 13.43 1 92 66 ARG B O 1
ATOM 1515 N N . SER B 1 67 ? 13.789 0.917 11.328 1 90.5 67 SER B N 1
ATOM 1516 C CA . SER B 1 67 ? 15.148 0.481 11.648 1 90.5 67 SER B CA 1
ATOM 1517 C C . SER B 1 67 ? 15.891 1.543 12.445 1 90.5 67 SER B C 1
ATOM 1519 O O . SER B 1 67 ? 16.641 1.219 13.383 1 90.5 67 SER B O 1
ATOM 1521 N N . ARG B 1 68 ? 15.656 2.836 12.156 1 92.88 68 ARG B N 1
ATOM 1522 C CA . ARG B 1 68 ? 16.375 3.924 12.805 1 92.88 68 ARG B CA 1
ATOM 1523 C C . ARG B 1 68 ? 15.594 4.477 13.984 1 92.88 68 ARG B C 1
ATOM 1525 O O . ARG B 1 68 ? 16.141 5.188 14.828 1 92.88 68 ARG B O 1
ATOM 1532 N N . GLY B 1 69 ? 14.281 4.199 14.008 1 94.88 69 GLY B N 1
ATOM 1533 C CA . GLY B 1 69 ? 13.438 4.758 15.055 1 94.88 69 GLY B CA 1
ATOM 1534 C C . GLY B 1 69 ? 13.359 6.273 15.008 1 94.88 69 GLY B C 1
ATOM 1535 O O . GLY B 1 69 ? 13.5 6.938 16.031 1 94.88 69 GLY B O 1
ATOM 1536 N N . ALA B 1 70 ? 13.195 6.754 13.82 1 96.62 70 ALA B N 1
ATOM 1537 C CA . ALA B 1 70 ? 13.219 8.211 13.656 1 96.62 70 ALA B CA 1
ATOM 1538 C C . ALA B 1 70 ? 12.344 8.648 12.492 1 96.62 70 ALA B C 1
ATOM 1540 O O . ALA B 1 70 ? 12.07 7.859 11.586 1 96.62 70 ALA B O 1
ATOM 1541 N N . LEU B 1 71 ? 11.859 9.891 12.617 1 97.25 71 LEU B N 1
ATOM 1542 C CA . LEU B 1 71 ? 11.203 10.516 11.477 1 97.25 71 LEU B CA 1
ATOM 1543 C C . LEU B 1 71 ? 12.164 10.656 10.297 1 97.25 71 LEU B C 1
ATOM 1545 O O . LEU B 1 71 ? 13.352 10.938 10.492 1 97.25 71 LEU B O 1
ATOM 1549 N N . TRP B 1 72 ? 11.617 10.516 9.203 1 96.5 72 TRP B N 1
ATOM 1550 C CA . TRP B 1 72 ? 12.383 10.57 7.961 1 96.5 72 TRP B CA 1
ATOM 1551 C C . TRP B 1 72 ? 11.602 11.305 6.875 1 96.5 72 TRP B C 1
ATOM 1553 O O . TRP B 1 72 ? 10.609 10.781 6.355 1 96.5 72 TRP B O 1
ATOM 1563 N N . VAL B 1 73 ? 12.055 12.539 6.504 1 96.94 73 VAL B N 1
ATOM 1564 C CA . VAL B 1 73 ? 11.5 13.242 5.352 1 96.94 73 VAL B CA 1
ATOM 1565 C C . VAL B 1 73 ? 12.125 12.703 4.07 1 96.94 73 VAL B C 1
ATOM 1567 O O . VAL B 1 73 ? 13.344 12.805 3.873 1 96.94 73 VAL B O 1
ATOM 1570 N N . LYS B 1 74 ? 11.305 12.125 3.209 1 97.19 74 LYS B N 1
ATOM 1571 C CA . LYS B 1 74 ? 11.812 11.484 1.998 1 97.19 74 LYS B CA 1
ATOM 1572 C C . LYS B 1 74 ? 12.641 12.469 1.168 1 97.19 74 LYS B C 1
ATOM 1574 O O . LYS B 1 74 ? 12.141 13.523 0.779 1 97.19 74 LYS B O 1
ATOM 1579 N N . GLY B 1 75 ? 13.859 12.094 0.939 1 95.56 75 GLY B N 1
ATOM 1580 C CA . GLY B 1 75 ? 14.719 12.852 0.039 1 95.56 75 GLY B CA 1
ATOM 1581 C C . GLY B 1 75 ? 15.414 14.016 0.715 1 95.56 75 GLY B C 1
ATOM 1582 O O . GLY B 1 75 ? 16.078 14.82 0.055 1 95.56 75 GLY B O 1
ATOM 1583 N N . GLU B 1 76 ? 15.273 14.164 2.035 1 92.88 76 GLU B N 1
ATOM 1584 C CA . GLU B 1 76 ? 15.906 15.281 2.725 1 92.88 76 GLU B CA 1
ATOM 1585 C C . GLU B 1 76 ? 17.422 15.242 2.557 1 92.88 76 GLU B C 1
ATOM 1587 O O . GLU B 1 76 ? 18.062 16.281 2.396 1 92.88 76 GLU B O 1
ATOM 1592 N N . THR B 1 77 ? 18 14.047 2.568 1 91.62 77 THR B N 1
ATOM 1593 C CA . THR B 1 77 ? 19.438 13.883 2.434 1 91.62 77 THR B CA 1
ATOM 1594 C C . THR B 1 77 ? 19.828 13.664 0.974 1 91.62 77 THR B C 1
ATOM 1596 O O . THR B 1 77 ? 20.766 14.289 0.47 1 91.62 77 THR B O 1
ATOM 1599 N N . SER B 1 78 ? 19.156 12.875 0.243 1 92.75 78 SER B N 1
ATOM 1600 C CA . SER B 1 78 ? 19.5 12.453 -1.109 1 92.75 78 SER B CA 1
ATOM 1601 C C . SER B 1 78 ? 19.031 13.469 -2.145 1 92.75 78 SER B C 1
ATOM 1603 O O . SER B 1 78 ? 19.484 13.445 -3.295 1 92.75 78 SER B O 1
ATOM 1605 N N . GLY B 1 79 ? 18.109 14.414 -1.766 1 95.94 79 GLY B N 1
ATOM 1606 C CA . GLY B 1 79 ? 17.516 15.328 -2.723 1 95.94 79 GLY B CA 1
ATOM 1607 C C . GLY B 1 79 ? 16.328 14.727 -3.467 1 95.94 79 GLY B C 1
ATOM 1608 O O . GLY B 1 79 ? 15.648 15.422 -4.219 1 95.94 79 GLY B O 1
ATOM 1609 N N . HIS B 1 80 ? 16.016 13.422 -3.355 1 97.5 80 HIS B N 1
ATOM 1610 C CA . HIS B 1 80 ? 14.922 12.75 -4.043 1 97.5 80 HIS B CA 1
ATOM 1611 C C . HIS B 1 80 ? 13.617 12.906 -3.275 1 97.5 80 HIS B C 1
ATOM 1613 O O . HIS B 1 80 ? 13.055 11.93 -2.779 1 97.5 80 HIS B O 1
ATOM 1619 N N . THR B 1 81 ? 13.031 14.07 -3.232 1 98.25 81 THR B N 1
ATOM 1620 C CA . THR B 1 81 ? 11.938 14.469 -2.357 1 98.25 81 THR B CA 1
ATOM 1621 C C . THR B 1 81 ? 10.594 14.07 -2.963 1 98.25 81 THR B C 1
ATOM 1623 O O . THR B 1 81 ? 10.5 13.781 -4.156 1 98.25 81 THR B O 1
ATOM 1626 N N . GLN B 1 82 ? 9.633 14.016 -2.084 1 98.81 82 GLN B N 1
ATOM 1627 C CA . GLN B 1 82 ? 8.242 13.797 -2.459 1 98.81 82 GLN B CA 1
ATOM 1628 C C . GLN B 1 82 ? 7.355 14.945 -1.983 1 98.81 82 GLN B C 1
ATOM 1630 O O . GLN B 1 82 ? 7.125 15.102 -0.783 1 98.81 82 GLN B O 1
ATOM 1635 N N . GLU B 1 83 ? 6.941 15.711 -2.928 1 98.81 83 GLU B N 1
ATOM 1636 C CA . GLU B 1 83 ? 5.926 16.719 -2.641 1 98.81 83 GLU B CA 1
ATOM 1637 C C . GLU B 1 83 ? 4.523 16.125 -2.709 1 98.81 83 GLU B C 1
ATOM 1639 O O . GLU B 1 83 ? 4.129 15.57 -3.732 1 98.81 83 GLU B O 1
ATOM 1644 N N . VAL B 1 84 ? 3.742 16.312 -1.661 1 98.81 84 VAL B N 1
ATOM 1645 C CA . VAL B 1 84 ? 2.408 15.719 -1.61 1 98.81 84 VAL B CA 1
ATOM 1646 C C . VAL B 1 84 ? 1.413 16.625 -2.322 1 98.81 84 VAL B C 1
ATOM 1648 O O . VAL B 1 84 ? 1.239 17.781 -1.939 1 98.81 84 VAL B O 1
ATOM 1651 N N . ILE B 1 85 ? 0.767 16.094 -3.307 1 98.69 85 ILE B N 1
ATOM 1652 C CA . ILE B 1 85 ? -0.233 16.828 -4.082 1 98.69 85 ILE B CA 1
ATOM 1653 C C . ILE B 1 85 ? -1.624 16.562 -3.512 1 98.69 85 ILE B C 1
ATOM 1655 O O . ILE B 1 85 ? -2.477 17.453 -3.49 1 98.69 85 ILE B O 1
ATOM 1659 N N . GLU B 1 86 ? -1.813 15.312 -3.086 1 98.5 86 GLU B N 1
ATOM 1660 C CA . GLU B 1 86 ? -3.07 14.859 -2.498 1 98.5 86 GLU B CA 1
ATOM 1661 C C . GLU B 1 86 ? -2.836 13.727 -1.496 1 98.5 86 GLU B C 1
ATOM 1663 O O . GLU B 1 86 ? -1.968 12.875 -1.703 1 98.5 86 GLU B O 1
ATOM 1668 N N . LEU B 1 87 ? -3.566 13.805 -0.411 1 98.75 87 LEU B N 1
ATOM 1669 C CA . LEU B 1 87 ? -3.527 12.773 0.622 1 98.75 87 LEU B CA 1
ATOM 1670 C C . LEU B 1 87 ? -4.902 12.141 0.814 1 98.75 87 LEU B C 1
ATOM 1672 O O . LEU B 1 87 ? -5.898 12.852 0.963 1 98.75 87 LEU B O 1
ATOM 1676 N N . ARG B 1 88 ? -4.957 10.789 0.749 1 98.81 88 ARG B N 1
ATOM 1677 C CA . ARG B 1 88 ? -6.215 10.07 0.944 1 98.81 88 ARG B CA 1
ATOM 1678 C C . ARG B 1 88 ? -6.086 9.039 2.059 1 98.81 88 ARG B C 1
ATOM 1680 O O . ARG B 1 88 ? -4.977 8.68 2.457 1 98.81 88 ARG B O 1
ATOM 1687 N N . VAL B 1 89 ? -7.23 8.586 2.543 1 98.88 89 VAL B N 1
ATOM 1688 C CA . VAL B 1 89 ? -7.289 7.559 3.576 1 98.88 89 VAL B CA 1
ATOM 1689 C C . VAL B 1 89 ? -8.336 6.512 3.201 1 98.88 89 VAL B C 1
ATOM 1691 O O . VAL B 1 89 ? -9.336 6.828 2.559 1 98.88 89 VAL B O 1
ATOM 1694 N N . ASP B 1 90 ? -8.047 5.266 3.562 1 98.69 90 ASP B N 1
ATOM 1695 C CA . ASP B 1 90 ? -8.961 4.215 3.123 1 98.69 90 ASP B CA 1
ATOM 1696 C C . ASP B 1 90 ? -10.172 4.113 4.047 1 98.69 90 ASP B C 1
ATOM 1698 O O . ASP B 1 90 ? -10.312 4.906 4.977 1 98.69 90 ASP B O 1
ATOM 1702 N N . CYS B 1 91 ? -11.078 3.234 3.82 1 98.06 91 CYS B N 1
ATOM 1703 C CA . CYS B 1 91 ? -12.406 3.143 4.414 1 98.06 91 CYS B CA 1
ATOM 1704 C C . CYS B 1 91 ? -12.328 3.098 5.938 1 98.06 91 CYS B C 1
ATOM 1706 O O . CYS B 1 91 ? -12.914 3.936 6.621 1 98.06 91 CYS B O 1
ATOM 1708 N N . ASP B 1 92 ? -11.469 2.211 6.488 1 97.69 92 ASP B N 1
ATOM 1709 C CA . ASP B 1 92 ? -11.391 2.104 7.941 1 97.69 92 ASP B CA 1
ATOM 1710 C C . ASP B 1 92 ? -10.211 2.896 8.492 1 97.69 92 ASP B C 1
ATOM 1712 O O . ASP B 1 92 ? -9.883 2.797 9.68 1 97.69 92 ASP B O 1
ATOM 1716 N N . GLN B 1 93 ? -9.492 3.666 7.719 1 98.62 93 GLN B N 1
ATOM 1717 C CA . GLN B 1 93 ? -8.453 4.648 8.023 1 98.62 93 GLN B CA 1
ATOM 1718 C C . GLN B 1 93 ? -7.219 3.977 8.617 1 98.62 93 GLN B C 1
ATOM 1720 O O . GLN B 1 93 ? -6.598 4.512 9.539 1 98.62 93 GLN B O 1
ATOM 1725 N N . ASP B 1 94 ? -6.859 2.799 8.117 1 98.38 94 ASP B N 1
ATOM 1726 C CA . ASP B 1 94 ? -5.629 2.17 8.602 1 98.38 94 ASP B CA 1
ATOM 1727 C C . ASP B 1 94 ? -4.547 2.189 7.523 1 98.38 94 ASP B C 1
ATOM 1729 O O . ASP B 1 94 ? -3.518 1.526 7.66 1 98.38 94 ASP B O 1
ATOM 1733 N N . ALA B 1 95 ? -4.781 2.893 6.445 1 98.88 95 ALA B N 1
ATOM 1734 C CA . ALA B 1 95 ? -3.797 3.135 5.395 1 98.8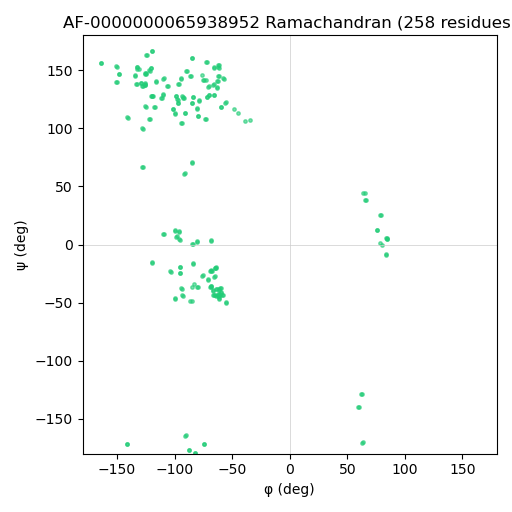8 95 ALA B CA 1
ATOM 1735 C C . ALA B 1 95 ? -4.02 4.492 4.738 1 98.88 95 ALA B C 1
ATOM 1737 O O . ALA B 1 95 ? -5.16 4.938 4.582 1 98.88 95 ALA B O 1
ATOM 1738 N N . VAL B 1 96 ? -2.912 5.129 4.324 1 98.94 96 VAL B N 1
ATOM 1739 C CA . VAL B 1 96 ? -3.014 6.402 3.619 1 98.94 96 VAL B CA 1
ATOM 1740 C C . VAL B 1 96 ? -2.352 6.289 2.248 1 98.94 96 VAL B C 1
ATOM 1742 O O . VAL B 1 96 ? -1.446 5.473 2.055 1 98.94 96 VAL B O 1
ATOM 1745 N N . LEU B 1 97 ? -2.867 7.016 1.372 1 98.94 97 LEU B N 1
ATOM 1746 C CA . LEU B 1 97 ? -2.35 7.121 0.012 1 98.94 97 LEU B CA 1
ATOM 1747 C C . LEU B 1 97 ? -1.877 8.539 -0.283 1 98.94 97 LEU B C 1
ATOM 1749 O O . LEU B 1 97 ? -2.654 9.492 -0.185 1 98.94 97 LEU B O 1
ATOM 1753 N N . LEU B 1 98 ? -0.606 8.688 -0.574 1 98.94 98 LEU B N 1
ATOM 1754 C CA . LEU B 1 98 ? -0.027 9.961 -0.978 1 98.94 98 LEU B CA 1
ATOM 1755 C C . LEU B 1 98 ? 0.132 10.031 -2.492 1 98.94 98 LEU B C 1
ATOM 1757 O O . LEU B 1 98 ? 0.887 9.258 -3.078 1 98.94 98 LEU B O 1
ATOM 1761 N N . LYS B 1 99 ? -0.613 10.891 -3.125 1 98.88 99 LYS B N 1
ATOM 1762 C CA . LYS B 1 99 ? -0.244 11.297 -4.477 1 98.88 99 LYS B CA 1
ATOM 1763 C C . LYS B 1 99 ? 0.879 12.328 -4.453 1 98.88 99 LYS B C 1
ATOM 1765 O O . LYS B 1 99 ? 0.722 13.414 -3.885 1 98.88 99 LYS B O 1
ATOM 1770 N N . VAL B 1 100 ? 2.008 12.016 -5.164 1 98.88 100 VAL B N 1
ATOM 1771 C CA . VAL B 1 100 ? 3.176 12.852 -4.93 1 98.88 100 VAL B CA 1
ATOM 1772 C C . VAL B 1 100 ? 3.785 13.273 -6.27 1 98.88 100 VAL B C 1
ATOM 1774 O O . VAL B 1 100 ? 3.604 12.594 -7.281 1 98.88 100 VAL B O 1
ATOM 1777 N N . ARG B 1 101 ? 4.426 14.398 -6.258 1 98.75 101 ARG B N 1
ATOM 1778 C CA . ARG B 1 101 ? 5.438 14.742 -7.254 1 98.75 101 ARG B CA 1
ATOM 1779 C C . ARG B 1 101 ? 6.824 14.32 -6.793 1 98.75 101 ARG B C 1
ATOM 1781 O O . ARG B 1 101 ? 7.359 14.867 -5.824 1 98.75 101 ARG B O 1
ATOM 1788 N N . GLN B 1 102 ? 7.398 13.383 -7.461 1 98.5 102 GLN B N 1
ATOM 1789 C CA . GLN B 1 102 ? 8.672 12.773 -7.094 1 98.5 102 GLN B CA 1
ATOM 1790 C C . GLN B 1 102 ? 9.836 13.477 -7.777 1 98.5 102 GLN B C 1
ATOM 1792 O O . GLN B 1 102 ? 9.828 13.672 -8.992 1 98.5 102 GLN B O 1
ATOM 1797 N N . THR B 1 103 ? 10.789 13.898 -7 1 98.06 103 THR B N 1
ATOM 1798 C CA . THR B 1 103 ? 12.07 14.312 -7.551 1 98.06 103 THR B CA 1
ATOM 1799 C C . THR B 1 103 ? 13.062 13.148 -7.555 1 98.06 103 THR B C 1
ATOM 1801 O O . THR B 1 103 ? 13.258 12.492 -6.527 1 98.06 103 THR B O 1
ATOM 1804 N N . GLY B 1 104 ? 13.648 12.906 -8.703 1 96.75 104 GLY B N 1
ATOM 1805 C CA . GLY B 1 104 ? 14.547 11.758 -8.773 1 96.75 104 GLY B CA 1
ATOM 1806 C C . GLY B 1 104 ? 13.844 10.438 -8.516 1 96.75 104 GLY B C 1
ATOM 1807 O O . GLY B 1 104 ? 12.609 10.383 -8.484 1 96.75 104 GLY B O 1
ATOM 1808 N N . GLY B 1 105 ? 14.594 9.328 -8.367 1 96.81 105 GLY B N 1
ATOM 1809 C CA . GLY B 1 105 ? 14.023 8.016 -8.109 1 96.81 105 GLY B CA 1
ATOM 1810 C C . GLY B 1 105 ? 13.523 7.852 -6.68 1 96.81 105 GLY B C 1
ATOM 1811 O O . GLY B 1 105 ? 14.148 8.359 -5.742 1 96.81 105 GLY B O 1
ATOM 1812 N N . ALA B 1 106 ? 12.469 7.215 -6.504 1 97.56 106 ALA B N 1
ATOM 1813 C CA . ALA B 1 106 ? 11.898 7.008 -5.172 1 97.56 106 ALA B CA 1
ATOM 1814 C C . ALA B 1 106 ? 12.68 5.941 -4.406 1 97.56 106 ALA B C 1
ATOM 1816 O O . ALA B 1 106 ? 12.758 5.984 -3.176 1 97.56 106 ALA B O 1
ATOM 1817 N N . CYS B 1 107 ? 13.281 5.043 -5.133 1 97.25 107 CYS B N 1
ATOM 1818 C CA . CYS B 1 107 ? 13.938 3.902 -4.5 1 97.25 107 CYS B CA 1
ATOM 1819 C C . CYS B 1 107 ? 15.391 4.227 -4.16 1 97.25 107 CYS B C 1
ATOM 1821 O O . CYS B 1 107 ? 16.062 4.938 -4.906 1 97.25 107 CYS B O 1
ATOM 1823 N N . HIS B 1 108 ? 15.844 3.59 -3.102 1 94.69 108 HIS B N 1
ATOM 1824 C CA . HIS B 1 108 ? 17.234 3.779 -2.699 1 94.69 108 HIS B CA 1
ATOM 1825 C C . HIS B 1 108 ? 18.188 3.234 -3.752 1 94.69 108 HIS B C 1
ATOM 1827 O O . HIS B 1 108 ? 19.375 3.588 -3.764 1 94.69 108 HIS B O 1
ATOM 1833 N N . THR B 1 109 ? 17.656 2.338 -4.613 1 94.88 109 THR B N 1
ATOM 1834 C CA . THR B 1 109 ? 18.453 1.806 -5.711 1 94.88 109 THR B CA 1
ATOM 1835 C C . THR B 1 109 ? 18.5 2.783 -6.883 1 94.88 109 THR B C 1
ATOM 1837 O O . THR B 1 109 ? 18.984 2.449 -7.961 1 94.88 109 THR B O 1
ATOM 1840 N N . HIS B 1 110 ? 17.859 3.928 -6.691 1 93.31 110 HIS B N 1
ATOM 1841 C CA . HIS B 1 110 ? 17.812 5.027 -7.645 1 93.31 110 HIS B CA 1
ATOM 1842 C C . HIS B 1 110 ? 16.781 4.754 -8.742 1 93.31 110 HIS B C 1
ATOM 1844 O O . HIS B 1 110 ? 16.578 5.586 -9.633 1 93.31 110 HIS B O 1
ATOM 1850 N N . ARG B 1 111 ? 16.156 3.682 -8.688 1 96.06 111 ARG B N 1
ATOM 1851 C CA . ARG B 1 111 ? 15.07 3.395 -9.625 1 96.06 111 ARG B CA 1
ATOM 1852 C C . ARG B 1 111 ? 13.836 4.238 -9.32 1 96.06 111 ARG B C 1
ATOM 1854 O O . ARG B 1 111 ? 13.664 4.715 -8.195 1 96.06 111 ARG B O 1
ATOM 1861 N N . GLU B 1 112 ? 13.055 4.402 -10.297 1 96.56 112 GLU B N 1
ATOM 1862 C CA . GLU B 1 112 ? 11.883 5.262 -10.164 1 96.56 112 GLU B CA 1
ATOM 1863 C C . GLU B 1 112 ? 10.93 4.73 -9.094 1 96.56 112 GLU B C 1
ATOM 1865 O O . GLU B 1 112 ? 10.414 5.5 -8.281 1 96.56 112 GLU B O 1
ATOM 1870 N N . SER B 1 113 ? 10.672 3.494 -9.078 1 98.38 113 SER B N 1
ATOM 1871 C CA . SER B 1 113 ? 9.758 2.828 -8.156 1 98.38 113 SER B CA 1
ATOM 1872 C C . SER B 1 113 ? 10.445 1.676 -7.43 1 98.38 113 SER B C 1
ATOM 1874 O O . SER B 1 113 ? 11.32 1.016 -7.996 1 98.38 113 SER B O 1
ATOM 1876 N N . CYS B 1 114 ? 10.039 1.455 -6.191 1 98.5 114 CYS B N 1
ATOM 1877 C CA . CYS B 1 114 ? 10.523 0.286 -5.469 1 98.5 114 CYS B CA 1
ATOM 1878 C C . CYS B 1 114 ? 9.992 -1 -6.09 1 98.5 114 CYS B C 1
ATOM 1880 O O . CYS B 1 114 ? 10.508 -2.086 -5.82 1 98.5 114 CYS B O 1
ATOM 1882 N N . PHE B 1 115 ? 8.906 -0.934 -6.801 1 98.69 115 PHE B N 1
ATOM 1883 C CA . PHE B 1 115 ? 8.266 -2.1 -7.395 1 98.69 115 PHE B CA 1
ATOM 1884 C C . PHE B 1 115 ? 8.789 -2.34 -8.805 1 98.69 115 PHE B C 1
ATOM 1886 O O . PHE B 1 115 ? 8.008 -2.367 -9.766 1 98.69 115 PHE B O 1
ATOM 1893 N N . TYR B 1 116 ? 10.086 -2.586 -8.891 1 98.38 116 TYR B N 1
ATOM 1894 C CA . TYR B 1 116 ? 10.75 -2.619 -10.195 1 98.38 116 TYR B CA 1
ATOM 1895 C C . TYR B 1 116 ? 10.945 -4.055 -10.672 1 98.38 116 TYR B C 1
ATOM 1897 O O . TYR B 1 116 ? 11.648 -4.297 -11.648 1 98.38 116 TYR B O 1
ATOM 1905 N N . ARG B 1 117 ? 10.281 -5.035 -9.977 1 98.5 117 ARG B N 1
ATOM 1906 C CA . ARG B 1 117 ? 10.43 -6.43 -10.383 1 98.5 117 ARG B CA 1
ATOM 1907 C C . ARG B 1 117 ? 9.078 -7.125 -10.469 1 98.5 117 ARG B C 1
ATOM 1909 O O . ARG B 1 117 ? 8.234 -6.973 -9.578 1 98.5 117 ARG B O 1
ATOM 1916 N N . ARG B 1 118 ? 8.945 -7.879 -11.477 1 98.44 118 ARG B N 1
ATOM 1917 C CA . ARG B 1 118 ? 7.738 -8.664 -11.719 1 98.44 118 ARG B CA 1
ATOM 1918 C C . ARG B 1 118 ? 7.887 -10.078 -11.172 1 98.44 118 ARG B C 1
ATOM 1920 O O . ARG B 1 118 ? 8.953 -10.68 -11.273 1 98.44 118 ARG B O 1
ATOM 1927 N N . ILE B 1 119 ? 6.824 -10.602 -10.648 1 98.44 119 ILE B N 1
ATOM 1928 C CA . ILE B 1 119 ? 6.797 -11.969 -10.148 1 98.44 119 ILE B CA 1
ATOM 1929 C C . ILE B 1 119 ? 6.211 -12.898 -11.211 1 98.44 119 ILE B C 1
ATOM 1931 O O . ILE B 1 119 ? 5.062 -12.727 -11.625 1 98.44 119 ILE B O 1
ATOM 1935 N N . GLU B 1 120 ? 6.906 -13.844 -11.602 1 96 120 GLU B N 1
ATOM 1936 C CA . GLU B 1 120 ? 6.453 -14.969 -12.422 1 96 120 GLU B CA 1
ATOM 1937 C C . GLU B 1 120 ? 6.836 -16.297 -11.797 1 96 120 GLU B C 1
ATOM 1939 O O . GLU B 1 120 ? 7.977 -16.75 -11.938 1 96 120 GLU B O 1
ATOM 1944 N N . GLY B 1 121 ? 5.824 -16.844 -11.164 1 93 121 GLY B N 1
ATOM 1945 C CA . GLY B 1 121 ? 6.176 -18 -10.344 1 93 121 GLY B CA 1
ATOM 1946 C C . GLY B 1 121 ? 7.137 -17.656 -9.219 1 93 121 GLY B C 1
ATOM 1947 O O . GLY B 1 121 ? 6.902 -16.719 -8.453 1 93 121 GLY B O 1
ATOM 1948 N N . GLY B 1 122 ? 8.18 -18.344 -9.094 1 93 122 GLY B N 1
ATOM 1949 C CA . GLY B 1 122 ? 9.172 -18.094 -8.055 1 93 122 GLY B CA 1
ATOM 1950 C C . GLY B 1 122 ? 10.336 -17.25 -8.539 1 93 122 GLY B C 1
ATOM 1951 O O . GLY B 1 122 ? 11.32 -17.062 -7.816 1 93 122 GLY B O 1
ATOM 1952 N N . VAL B 1 123 ? 10.148 -16.672 -9.766 1 96.75 123 VAL B N 1
ATOM 1953 C CA . VAL B 1 123 ? 11.25 -15.953 -10.398 1 96.75 123 VAL B CA 1
ATOM 1954 C C . VAL B 1 123 ? 10.891 -14.477 -10.539 1 96.75 123 VAL B C 1
ATOM 1956 O O . VAL B 1 123 ? 9.75 -14.141 -10.867 1 96.75 123 VAL B O 1
ATOM 1959 N N . LEU B 1 124 ? 11.938 -13.617 -10.273 1 98.12 124 LEU B N 1
ATOM 1960 C CA . LEU B 1 124 ? 11.773 -12.172 -10.422 1 98.12 124 LEU B CA 1
ATOM 1961 C C . LEU B 1 124 ? 12.492 -11.672 -11.672 1 98.12 124 LEU B C 1
ATOM 1963 O O . LEU B 1 124 ? 13.594 -12.125 -11.984 1 98.12 124 LEU B O 1
ATOM 1967 N N . SER B 1 125 ? 11.812 -10.805 -12.391 1 97.31 125 SER B N 1
ATOM 1968 C CA . SER B 1 125 ? 12.422 -10.125 -13.531 1 97.31 125 SER B CA 1
ATOM 1969 C C . SER B 1 125 ? 12.211 -8.617 -13.453 1 97.31 125 SER B C 1
ATOM 1971 O O . SER B 1 125 ? 11.148 -8.156 -13.047 1 97.31 125 SER B O 1
ATOM 1973 N N . PHE B 1 126 ? 13.188 -7.801 -13.781 1 95.62 126 PHE B N 1
ATOM 1974 C CA . PHE B 1 126 ? 13.117 -6.348 -13.742 1 95.62 126 PHE B CA 1
ATOM 1975 C C . PHE B 1 126 ? 12.133 -5.82 -14.773 1 95.62 126 PHE B C 1
ATOM 1977 O O . PHE B 1 126 ? 12.078 -6.32 -15.898 1 95.62 126 PHE B O 1
ATOM 1984 N N . THR B 1 127 ? 11.305 -4.863 -14.453 1 90.44 127 THR B N 1
ATOM 1985 C CA . THR B 1 127 ? 10.289 -4.324 -15.344 1 90.44 127 THR B CA 1
ATOM 1986 C C . THR B 1 127 ? 10.883 -3.266 -16.266 1 90.44 127 THR B C 1
ATOM 1988 O O . THR B 1 127 ? 10.281 -2.91 -17.281 1 90.44 127 THR B O 1
ATOM 1991 N N . GLY B 1 128 ? 11.859 -2.49 -15.82 1 73.94 128 GLY B N 1
ATOM 1992 C CA . GLY B 1 128 ? 12.469 -1.479 -16.672 1 73.94 128 GLY B CA 1
ATOM 1993 C C . GLY B 1 128 ? 13.43 -2.061 -17.688 1 73.94 128 GLY B C 1
ATOM 1994 O O . GLY B 1 128 ? 13.75 -3.25 -17.641 1 73.94 128 GLY B O 1
ATOM 1995 N N . LYS B 1 129 ? 13.508 -1.403 -18.969 1 52.91 129 LYS B N 1
ATOM 1996 C CA . LYS B 1 129 ? 14.453 -1.735 -20.031 1 52.91 129 LYS B CA 1
ATOM 1997 C C . LYS B 1 129 ? 15.875 -1.845 -19.484 1 52.91 129 LYS B C 1
ATOM 1999 O O . LYS B 1 129 ? 16.281 -1.048 -18.625 1 52.91 129 LYS B O 1
ATOM 2004 N N . ALA B 1 130 ? 16.516 -3.137 -19.578 1 41.38 130 ALA B N 1
ATOM 2005 C CA . ALA B 1 130 ? 17.969 -3.258 -19.375 1 41.38 130 ALA B CA 1
ATOM 2006 C C . ALA B 1 130 ? 18.703 -2.074 -20 1 41.38 130 ALA B C 1
ATOM 2008 O O . ALA B 1 130 ? 18.375 -1.637 -21.109 1 41.38 130 ALA B O 1
ATOM 2009 N N . ASP B 1 131 ? 19.156 -1.21 -18.984 1 31.28 131 ASP B N 1
ATOM 2010 C CA . ASP B 1 131 ? 20.141 -0.436 -19.75 1 31.28 131 ASP B CA 1
ATOM 2011 C C . ASP B 1 131 ? 20.906 -1.329 -20.719 1 31.28 131 ASP B C 1
ATOM 2013 O O . ASP B 1 131 ? 21.234 -2.473 -20.391 1 31.28 131 ASP B O 1
#

Nearest PDB structures (foldseek):
  1zps-assembly1_A  TM=9.806E-01  e=1.171E-15  Methanothermobacter thermautotrophicus
  7bgn-assembly1_B  TM=9.794E-01  e=5.538E-14  Medicago truncatula
  7bgn-assembly3_F  TM=9.824E-01  e=1.021E-13  Medicago truncatula
  7bgn-assembly3_E  TM=9.165E-01  e=7.996E-14  Medicago truncatula
  7bgm-assembly1_B  TM=8.880E-01  e=9.037E-14  Medicago truncatula